Protein AF-0000000086530490 (afdb_homodimer)

Structure (mmCIF, N/CA/C/O backbone):
data_AF-0000000086530490-model_v1
#
loop_
_entity.id
_entity.type
_entity.pdbx_description
1 polymer 'Cupin domain-containing protein'
#
loop_
_atom_site.group_PDB
_atom_site.id
_atom_site.type_symbol
_atom_site.label_atom_id
_atom_site.label_alt_id
_atom_site.label_comp_id
_atom_site.label_asym_id
_atom_site.label_entity_id
_atom_site.label_seq_id
_atom_site.pdbx_PDB_ins_code
_atom_site.Cartn_x
_atom_site.Cartn_y
_atom_site.Cartn_z
_atom_site.occupancy
_atom_site.B_iso_or_equiv
_atom_site.auth_seq_id
_atom_site.auth_comp_id
_atom_site.auth_asym_id
_atom_site.auth_atom_id
_atom_site.pdbx_PDB_model_num
ATOM 1 N N . MET A 1 1 ? -2.338 7.148 15.555 1 94.88 1 MET A N 1
ATOM 2 C CA . MET A 1 1 ? -1.568 7.027 14.32 1 94.88 1 MET A CA 1
ATOM 3 C C . MET A 1 1 ? -0.31 6.195 14.539 1 94.88 1 MET A C 1
ATOM 5 O O . MET A 1 1 ? 0.193 6.105 15.664 1 94.88 1 MET A O 1
ATOM 9 N N . ASN A 1 2 ? 0.165 5.574 13.547 1 97.12 2 ASN A N 1
ATOM 10 C CA . ASN A 1 2 ? 1.374 4.758 13.531 1 97.12 2 ASN A CA 1
ATOM 11 C C . ASN A 1 2 ? 2.207 5.023 12.273 1 97.12 2 ASN A C 1
ATOM 13 O O . ASN A 1 2 ? 1.66 5.211 11.188 1 97.12 2 ASN A O 1
ATOM 17 N N . ILE A 1 3 ? 3.516 5.105 12.484 1 98.38 3 ILE A N 1
ATOM 18 C CA . ILE A 1 3 ? 4.445 5.215 11.367 1 98.38 3 ILE A CA 1
ATOM 19 C C . ILE A 1 3 ? 5.254 3.924 11.242 1 98.38 3 ILE A C 1
ATOM 21 O O . ILE A 1 3 ? 5.895 3.49 12.203 1 98.38 3 ILE A O 1
ATOM 25 N N . ILE A 1 4 ? 5.23 3.367 10.125 1 98.75 4 ILE A N 1
ATOM 26 C CA . ILE A 1 4 ? 5.914 2.1 9.898 1 98.75 4 ILE A CA 1
ATOM 27 C C . ILE A 1 4 ? 7.023 2.291 8.867 1 98.75 4 ILE A C 1
ATOM 29 O O . ILE A 1 4 ? 6.766 2.691 7.73 1 98.75 4 ILE A O 1
ATOM 33 N N . ARG A 1 5 ? 8.219 2.018 9.289 1 98.75 5 ARG A N 1
ATOM 34 C CA . ARG A 1 5 ? 9.367 1.978 8.391 1 98.75 5 ARG A CA 1
ATOM 35 C C . ARG A 1 5 ? 9.578 0.576 7.828 1 98.75 5 ARG A C 1
ATOM 37 O O . ARG A 1 5 ? 10.273 -0.243 8.43 1 98.75 5 ARG A O 1
ATOM 44 N N . SER A 1 6 ? 9.016 0.327 6.66 1 98.75 6 SER A N 1
ATOM 45 C CA . SER A 1 6 ? 8.953 -1.047 6.172 1 98.75 6 SER A CA 1
ATOM 46 C C . SER A 1 6 ? 10.352 -1.639 6.004 1 98.75 6 SER A C 1
ATOM 48 O O . SER A 1 6 ? 10.555 -2.834 6.23 1 98.75 6 SER A O 1
ATOM 50 N N . ALA A 1 7 ? 11.289 -0.81 5.652 1 98 7 ALA A N 1
ATOM 51 C CA . ALA A 1 7 ? 12.617 -1.298 5.309 1 98 7 ALA A CA 1
ATOM 52 C C . ALA A 1 7 ? 13.281 -1.983 6.5 1 98 7 ALA A C 1
ATOM 54 O O . ALA A 1 7 ? 14.164 -2.824 6.332 1 98 7 ALA A O 1
ATOM 55 N N . THR A 1 8 ? 12.844 -1.672 7.73 1 98 8 THR A N 1
ATOM 56 C CA . THR A 1 8 ? 13.516 -2.213 8.906 1 98 8 THR A CA 1
ATOM 57 C C . THR A 1 8 ? 12.688 -3.336 9.531 1 98 8 THR A C 1
ATOM 59 O O . THR A 1 8 ? 13.125 -3.973 10.492 1 98 8 THR A O 1
ATOM 62 N N . PHE A 1 9 ? 11.531 -3.518 9.078 1 98.69 9 PHE A N 1
ATOM 63 C CA . PHE A 1 9 ? 10.672 -4.562 9.625 1 98.69 9 PHE A CA 1
ATOM 64 C C . PHE A 1 9 ? 11.188 -5.945 9.242 1 98.69 9 PHE A C 1
ATOM 66 O O . PHE A 1 9 ? 11.57 -6.172 8.094 1 98.69 9 PHE A O 1
ATOM 73 N N . THR A 1 10 ? 11.273 -6.848 10.172 1 98.5 10 THR A N 1
ATOM 74 C CA . THR A 1 10 ? 11.516 -8.266 9.945 1 98.5 10 THR A CA 1
ATOM 75 C C . THR A 1 10 ? 10.586 -9.117 10.805 1 98.5 10 THR A C 1
ATOM 77 O O . THR A 1 10 ? 10.281 -8.758 11.938 1 98.5 10 THR A O 1
ATOM 80 N N . ALA A 1 11 ? 10.188 -10.211 10.258 1 98.38 11 ALA A N 1
ATOM 81 C CA . ALA A 1 11 ? 9.406 -11.164 11.039 1 98.38 11 ALA A CA 1
ATOM 82 C C . ALA A 1 11 ? 10.258 -12.367 11.438 1 98.38 11 ALA A C 1
ATOM 84 O O . ALA A 1 11 ? 11.367 -12.547 10.938 1 98.38 11 ALA A O 1
ATOM 85 N N . ASP A 1 12 ? 9.719 -13.18 12.328 1 97.69 12 ASP A N 1
ATOM 86 C CA . ASP A 1 12 ? 10.453 -14.328 12.844 1 97.69 12 ASP A CA 1
ATOM 87 C C . ASP A 1 12 ? 10.453 -15.484 11.844 1 97.69 12 ASP A C 1
ATOM 89 O O . ASP A 1 12 ? 11.219 -16.438 11.984 1 97.69 12 ASP A O 1
ATOM 93 N N . ARG A 1 13 ? 9.617 -15.422 10.906 1 98.44 13 ARG A N 1
ATOM 94 C CA . ARG A 1 13 ? 9.539 -16.406 9.836 1 98.44 13 ARG A CA 1
ATOM 95 C C . ARG A 1 13 ? 9.109 -15.766 8.523 1 98.44 13 ARG A C 1
ATOM 97 O O . ARG A 1 13 ? 8.5 -14.695 8.523 1 98.44 13 ARG A O 1
ATOM 104 N N . ALA A 1 14 ? 9.391 -16.422 7.406 1 98.69 14 ALA A N 1
ATOM 105 C CA . ALA A 1 14 ? 8.938 -15.961 6.102 1 98.69 14 ALA A CA 1
ATOM 106 C C . ALA A 1 14 ? 7.422 -15.758 6.086 1 98.69 14 ALA A C 1
ATOM 108 O O . ALA A 1 14 ? 6.676 -16.594 6.59 1 98.69 14 ALA A O 1
ATOM 109 N N . TRP A 1 15 ? 7.016 -14.578 5.555 1 98.44 15 TRP A N 1
ATOM 110 C CA . TRP A 1 15 ? 5.629 -14.172 5.359 1 98.44 15 TRP A CA 1
ATOM 111 C C . TRP A 1 15 ? 4.953 -13.875 6.691 1 98.44 15 TRP A C 1
ATOM 113 O O . TRP A 1 15 ? 3.727 -13.789 6.77 1 98.44 15 TRP A O 1
ATOM 123 N N . GLY A 1 16 ? 5.84 -13.82 7.73 1 98.62 16 GLY A N 1
ATOM 124 C CA . GLY A 1 16 ? 5.309 -13.188 8.922 1 98.62 16 GLY A CA 1
ATOM 125 C C . GLY A 1 16 ? 4.848 -11.766 8.688 1 98.62 16 GLY A C 1
ATOM 126 O O . GLY A 1 16 ? 5.367 -11.07 7.812 1 98.62 16 GLY A O 1
ATOM 127 N N . ALA A 1 17 ? 3.834 -11.336 9.5 1 98.19 17 ALA A N 1
ATOM 128 C CA . ALA A 1 17 ? 3.191 -10.078 9.117 1 98.19 17 ALA A CA 1
ATOM 129 C C . ALA A 1 17 ? 3.02 -9.164 10.328 1 98.19 17 ALA A C 1
ATOM 131 O O . ALA A 1 17 ? 2.889 -9.641 11.461 1 98.19 17 ALA A O 1
ATOM 132 N N . LEU A 1 18 ? 3.123 -7.953 10.109 1 98.56 18 LEU A N 1
ATOM 133 C CA . LEU A 1 18 ? 2.639 -6.902 10.992 1 98.56 18 LEU A CA 1
ATOM 134 C C . LEU A 1 18 ? 1.244 -6.445 10.586 1 98.56 18 LEU A C 1
ATOM 136 O O . LEU A 1 18 ? 1.038 -6.008 9.445 1 98.56 18 LEU A O 1
ATOM 140 N N . ASP A 1 19 ? 0.243 -6.555 11.477 1 98.56 19 ASP A N 1
ATOM 141 C CA . ASP A 1 19 ? -1.104 -6.07 11.188 1 98.56 19 ASP A CA 1
ATOM 142 C C . ASP A 1 19 ? -1.179 -4.551 11.32 1 98.56 19 ASP A C 1
ATOM 144 O O . ASP A 1 19 ? -1.033 -4.012 12.422 1 98.56 19 ASP A O 1
ATOM 148 N N . ILE A 1 20 ? -1.48 -3.875 10.273 1 98.69 20 ILE A N 1
ATOM 149 C CA . ILE A 1 20 ? -1.502 -2.418 10.281 1 98.69 20 ILE A CA 1
ATOM 150 C C . ILE A 1 20 ? -2.912 -1.925 10.602 1 98.69 20 ILE A C 1
ATOM 152 O O . ILE A 1 20 ? -3.102 -1.088 11.484 1 98.69 20 ILE A O 1
ATOM 156 N N . ALA A 1 21 ? -3.92 -2.457 9.828 1 98.56 21 ALA A N 1
ATOM 157 C CA . ALA A 1 21 ? -5.301 -2.023 10.008 1 98.56 21 ALA A CA 1
ATOM 158 C C . ALA A 1 21 ? -6.281 -3.082 9.508 1 98.56 21 ALA A C 1
ATOM 160 O O . ALA A 1 21 ? -5.906 -3.959 8.727 1 98.56 21 ALA A O 1
ATOM 161 N N . ASN A 1 22 ? -7.449 -3.086 10.055 1 98.44 22 ASN A N 1
ATOM 162 C CA . ASN A 1 22 ? -8.625 -3.781 9.547 1 98.44 22 ASN A CA 1
ATOM 163 C C . ASN A 1 22 ? -9.789 -2.82 9.32 1 98.44 22 ASN A C 1
ATOM 165 O O . ASN A 1 22 ? -10.391 -2.328 10.273 1 98.44 22 ASN A O 1
ATOM 169 N N . LEU A 1 23 ? -10.031 -2.523 8.031 1 97.69 23 LEU A N 1
ATOM 170 C CA . LEU A 1 23 ? -11.117 -1.616 7.668 1 97.69 23 LEU A CA 1
ATOM 171 C C . LEU A 1 23 ? -12.352 -2.395 7.219 1 97.69 23 LEU A C 1
ATOM 173 O O . LEU A 1 23 ? -12.43 -2.83 6.07 1 97.69 23 LEU A O 1
ATOM 177 N N . ASN A 1 24 ? -13.312 -2.559 8.148 1 95.88 24 ASN A N 1
ATOM 178 C CA . ASN A 1 24 ? -14.562 -3.248 7.852 1 95.88 24 ASN A CA 1
ATOM 179 C C . ASN A 1 24 ? -14.312 -4.605 7.203 1 95.88 24 ASN A C 1
ATOM 181 O O . ASN A 1 24 ? -14.883 -4.91 6.148 1 95.88 24 ASN A O 1
ATOM 185 N N . GLY A 1 25 ? -13.367 -5.371 7.719 1 97.25 25 GLY A N 1
ATOM 186 C CA . GLY A 1 25 ? -13.125 -6.727 7.25 1 97.25 25 GLY A CA 1
ATOM 187 C C . GLY A 1 25 ? -12.047 -6.812 6.188 1 97.25 25 GLY A C 1
ATOM 188 O O . GLY A 1 25 ? -11.672 -7.906 5.754 1 97.25 25 GLY A O 1
ATOM 189 N N . ILE A 1 26 ? -11.562 -5.656 5.742 1 98.25 26 ILE A N 1
ATOM 190 C CA . ILE A 1 26 ? -10.438 -5.621 4.812 1 98.25 26 ILE A CA 1
ATOM 191 C C . ILE A 1 26 ? -9.133 -5.402 5.582 1 98.25 26 ILE A C 1
ATOM 193 O O . ILE A 1 26 ? -8.953 -4.363 6.223 1 98.25 26 ILE A O 1
ATOM 197 N N . THR A 1 27 ? -8.234 -6.348 5.496 1 98.56 27 THR A N 1
ATOM 198 C CA . THR A 1 27 ? -7.008 -6.289 6.281 1 98.56 27 THR A CA 1
ATOM 199 C C . THR A 1 27 ? -5.867 -5.688 5.465 1 98.56 27 THR A C 1
ATOM 201 O O . THR A 1 27 ? -5.766 -5.934 4.262 1 98.56 27 THR A O 1
ATOM 204 N N . ILE A 1 28 ? -5.078 -4.891 6.059 1 98.88 28 ILE A N 1
ATOM 205 C CA . ILE A 1 28 ? -3.842 -4.32 5.539 1 98.88 28 ILE A CA 1
ATOM 206 C C . ILE A 1 28 ? -2.66 -4.789 6.387 1 98.88 28 ILE A C 1
ATOM 208 O O . ILE A 1 28 ? -2.549 -4.43 7.562 1 98.88 28 ILE A O 1
ATOM 212 N N . ARG A 1 29 ? -1.819 -5.609 5.797 1 98.88 29 ARG A N 1
ATOM 213 C CA . ARG A 1 29 ? -0.725 -6.211 6.555 1 98.88 29 ARG A CA 1
ATOM 214 C C . ARG A 1 29 ? 0.604 -6.031 5.828 1 98.88 29 ARG A C 1
ATOM 216 O O . ARG A 1 29 ? 0.662 -6.109 4.598 1 98.88 29 ARG A O 1
ATOM 223 N N . LEU A 1 30 ? 1.581 -5.793 6.578 1 98.94 30 LEU A N 1
ATOM 224 C CA . LEU A 1 30 ? 2.947 -5.754 6.066 1 98.94 30 LEU A CA 1
ATOM 225 C C . LEU A 1 30 ? 3.65 -7.086 6.293 1 98.94 30 LEU A C 1
ATOM 227 O O . LEU A 1 30 ? 3.881 -7.484 7.438 1 98.94 30 LEU A O 1
ATOM 231 N N . HIS A 1 31 ? 4.012 -7.754 5.223 1 98.88 31 HIS A N 1
ATOM 232 C CA . HIS A 1 31 ? 4.711 -9.031 5.316 1 98.88 31 HIS A CA 1
ATOM 233 C C . HIS A 1 31 ? 6.207 -8.859 5.082 1 98.88 31 HIS A C 1
ATOM 235 O O . HIS A 1 31 ? 6.621 -8.055 4.25 1 98.88 31 HIS A O 1
ATOM 241 N N . TRP A 1 32 ? 6.938 -9.625 5.793 1 98.94 32 TRP A N 1
ATOM 242 C CA . TRP A 1 32 ? 8.352 -9.828 5.504 1 98.94 32 TRP A CA 1
ATOM 243 C C . TRP A 1 32 ? 8.609 -11.234 4.98 1 98.94 32 TRP A C 1
ATOM 245 O O . TRP A 1 32 ? 8.039 -12.211 5.492 1 98.94 32 TRP A O 1
ATOM 255 N N . THR A 1 33 ? 9.477 -11.383 3.971 1 98.88 33 THR A N 1
ATOM 256 C CA . THR A 1 33 ? 9.773 -12.734 3.5 1 98.88 33 THR A CA 1
ATOM 257 C C . THR A 1 33 ? 11.117 -12.773 2.781 1 98.88 33 THR A C 1
ATOM 259 O O . THR A 1 33 ? 11.523 -11.797 2.146 1 98.88 33 THR A O 1
ATOM 262 N N . ASP A 1 34 ? 11.82 -13.828 2.846 1 98.69 34 ASP A N 1
ATOM 263 C CA . ASP A 1 34 ? 12.992 -14.156 2.037 1 98.69 34 ASP A CA 1
ATOM 264 C C . ASP A 1 34 ? 12.805 -15.484 1.312 1 98.69 34 ASP A C 1
ATOM 266 O O . ASP A 1 34 ? 13.766 -16.047 0.779 1 98.69 34 ASP A O 1
ATOM 270 N N . GLN A 1 35 ? 11.539 -16 1.388 1 98.81 35 GLN A N 1
ATOM 271 C CA . GLN A 1 35 ? 11.18 -17.266 0.746 1 98.81 35 GLN A CA 1
ATOM 272 C C . GLN A 1 35 ? 9.898 -17.125 -0.063 1 98.81 35 GLN A C 1
ATOM 274 O O . GLN A 1 35 ? 9.047 -16.281 0.253 1 98.81 35 GLN A O 1
ATOM 279 N N . PRO A 1 36 ? 9.781 -17.922 -1.073 1 98.69 36 PRO A N 1
ATOM 280 C CA . PRO A 1 36 ? 8.555 -17.859 -1.873 1 98.69 36 PRO A CA 1
ATOM 281 C C . PRO A 1 36 ? 7.316 -18.266 -1.079 1 98.69 36 PRO A C 1
ATOM 283 O O . PRO A 1 36 ? 7.426 -18.969 -0.066 1 98.69 36 PRO A O 1
ATOM 286 N N . TYR A 1 37 ? 6.207 -17.688 -1.556 1 98 37 TYR A N 1
ATOM 287 C CA . TYR A 1 37 ? 4.934 -18.203 -1.065 1 98 37 TYR A CA 1
ATOM 288 C C . TYR A 1 37 ? 4.547 -19.484 -1.804 1 98 37 TYR A C 1
ATOM 290 O O . TYR A 1 37 ? 5.414 -20.234 -2.27 1 98 37 TYR A O 1
ATOM 298 N N . ARG A 1 38 ? 3.314 -19.844 -1.832 1 97.31 38 ARG A N 1
ATOM 299 C CA . ARG A 1 38 ? 2.787 -20.984 -2.568 1 97.31 38 ARG A CA 1
ATOM 300 C C . ARG A 1 38 ? 1.861 -20.531 -3.693 1 97.31 38 ARG A C 1
ATOM 302 O O . ARG A 1 38 ? 1.185 -19.5 -3.574 1 97.31 38 ARG A O 1
ATOM 309 N N . TRP A 1 39 ? 1.924 -21.328 -4.758 1 97.44 39 TRP A N 1
ATOM 310 C CA . TRP A 1 39 ? 0.963 -21.078 -5.828 1 97.44 39 TRP A CA 1
ATOM 311 C C . TRP A 1 39 ? -0.468 -21.188 -5.309 1 97.44 39 TRP A C 1
ATOM 313 O O . TRP A 1 39 ? -0.85 -22.219 -4.73 1 97.44 39 TRP A O 1
ATOM 323 N N . HIS A 1 40 ? -1.296 -20.125 -5.516 1 96.88 40 HIS A N 1
ATOM 324 C CA . HIS A 1 40 ? -2.631 -20.141 -4.93 1 96.88 40 HIS A CA 1
ATOM 325 C C . HIS A 1 40 ? -3.568 -19.188 -5.652 1 96.88 40 HIS A C 1
ATOM 327 O O . HIS A 1 40 ? -3.137 -18.438 -6.531 1 96.88 40 HIS A O 1
ATOM 333 N N . VAL A 1 41 ? -4.859 -19.281 -5.32 1 95.88 41 VAL A N 1
ATOM 334 C CA . VAL A 1 41 ? -5.914 -18.344 -5.68 1 95.88 41 VAL A CA 1
ATOM 335 C C . VAL A 1 41 ? -6.531 -17.75 -4.414 1 95.88 41 VAL A C 1
ATOM 337 O O . VAL A 1 41 ? -6.906 -18.484 -3.498 1 95.88 41 VAL A O 1
ATOM 340 N N . ASN A 1 42 ? -6.391 -16.422 -4.309 1 94.31 42 ASN A N 1
ATOM 341 C CA . ASN A 1 42 ? -7.027 -15.805 -3.15 1 94.31 42 ASN A CA 1
ATOM 342 C C . ASN A 1 42 ? -8.547 -15.961 -3.191 1 94.31 42 ASN A C 1
ATOM 344 O O . ASN A 1 42 ? -9.141 -15.977 -4.27 1 94.31 42 ASN A O 1
ATOM 348 N N . ASP A 1 43 ? -9.148 -16.109 -1.941 1 93.62 43 ASP A N 1
ATOM 349 C CA . ASP A 1 43 ? -10.594 -15.953 -1.859 1 93.62 43 ASP A CA 1
ATOM 350 C C . ASP A 1 43 ? -11 -14.492 -2.037 1 93.62 43 ASP A C 1
ATOM 352 O O . ASP A 1 43 ? -11.078 -13.734 -1.064 1 93.62 43 ASP A O 1
ATOM 356 N N . GLY A 1 44 ? -11.211 -13.961 -3.236 1 94.88 44 GLY A N 1
ATOM 357 C CA . GLY A 1 44 ? -11.508 -12.578 -3.562 1 94.88 44 GLY A CA 1
ATOM 358 C C . GLY A 1 44 ? -10.32 -11.844 -4.164 1 94.88 44 GLY A C 1
ATOM 359 O O . GLY A 1 44 ? -9.359 -12.461 -4.613 1 94.88 44 GLY A O 1
ATOM 360 N N . GLU A 1 45 ? -10.422 -10.508 -4.234 1 97.5 45 GLU A N 1
ATOM 361 C CA . GLU A 1 45 ? -9.367 -9.672 -4.801 1 97.5 45 GLU A CA 1
ATOM 362 C C . GLU A 1 45 ? -8.242 -9.445 -3.791 1 97.5 45 GLU A C 1
ATOM 364 O O . GLU A 1 45 ? -8.461 -9.539 -2.582 1 97.5 45 GLU A O 1
ATOM 369 N N . GLU A 1 46 ? -7.129 -9.195 -4.273 1 98.19 46 GLU A N 1
ATOM 370 C CA . GLU A 1 46 ? -5.953 -8.883 -3.471 1 98.19 46 GLU A CA 1
ATOM 371 C C . GLU A 1 46 ? -5.105 -7.797 -4.125 1 98.19 46 GLU A C 1
ATOM 373 O O . GLU A 1 46 ? -4.902 -7.809 -5.34 1 98.19 46 GLU A O 1
ATOM 378 N N . VAL A 1 47 ? -4.703 -6.832 -3.387 1 98.81 47 VAL A N 1
ATOM 379 C CA . VAL A 1 47 ? -3.705 -5.859 -3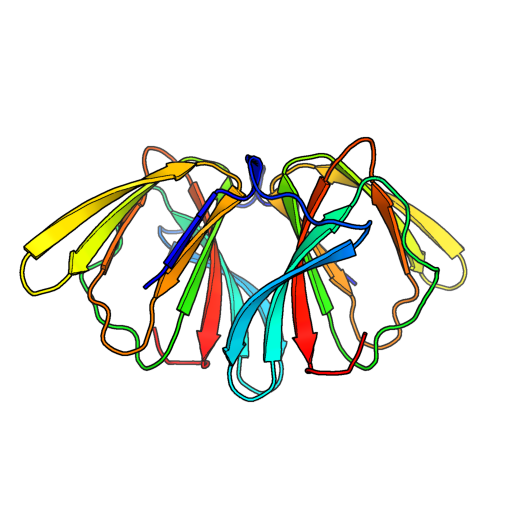.824 1 98.81 47 VAL A CA 1
ATOM 380 C C . VAL A 1 47 ? -2.381 -6.121 -3.107 1 98.81 47 VAL A C 1
ATOM 382 O O . VAL A 1 47 ? -2.342 -6.219 -1.879 1 98.81 47 VAL A O 1
ATOM 385 N N . PHE A 1 48 ? -1.335 -6.34 -3.871 1 98.88 48 PHE A N 1
ATOM 386 C CA . PHE A 1 48 ? 0.023 -6.68 -3.467 1 98.88 48 PHE A CA 1
ATOM 387 C C . PHE A 1 48 ? 1 -5.582 -3.869 1 98.88 48 PHE A C 1
ATOM 389 O O . PHE A 1 48 ? 1.291 -5.406 -5.055 1 98.88 48 PHE A O 1
ATOM 396 N N . ALA A 1 49 ? 1.546 -4.785 -2.893 1 98.94 49 ALA A N 1
ATOM 397 C CA . ALA A 1 49 ? 2.447 -3.678 -3.189 1 98.94 49 ALA A CA 1
ATOM 398 C C . ALA A 1 49 ? 3.83 -3.92 -2.59 1 98.94 49 ALA A C 1
ATOM 400 O O . ALA A 1 49 ? 3.955 -4.191 -1.393 1 98.94 49 ALA A O 1
ATOM 401 N N . VAL A 1 50 ? 4.844 -3.818 -3.361 1 99 50 VAL A N 1
ATOM 402 C CA . VAL A 1 50 ? 6.199 -3.971 -2.854 1 99 50 VAL A CA 1
ATOM 403 C C . VAL A 1 50 ? 6.652 -2.672 -2.189 1 99 50 VAL A C 1
ATOM 405 O O . VAL A 1 50 ? 6.75 -1.634 -2.848 1 99 50 VAL A O 1
ATOM 408 N N . LEU A 1 51 ? 6.961 -2.742 -0.895 1 98.94 51 LEU A N 1
ATOM 409 C CA . LEU A 1 51 ? 7.371 -1.541 -0.176 1 98.94 51 LEU A CA 1
ATOM 410 C C . LEU A 1 51 ? 8.891 -1.469 -0.06 1 98.94 51 LEU A C 1
ATOM 412 O O . LEU A 1 51 ? 9.453 -0.383 0.091 1 98.94 51 LEU A O 1
ATOM 416 N N . ASP A 1 52 ? 9.531 -2.59 -0.056 1 98.94 52 ASP A N 1
ATOM 417 C CA . ASP A 1 52 ? 10.984 -2.705 -0.052 1 98.94 52 ASP A CA 1
ATOM 418 C C . ASP A 1 52 ? 11.438 -4.023 -0.679 1 98.94 52 ASP A C 1
ATOM 420 O O . ASP A 1 52 ? 10.82 -5.066 -0.443 1 98.94 52 ASP A O 1
ATOM 424 N N . GLY A 1 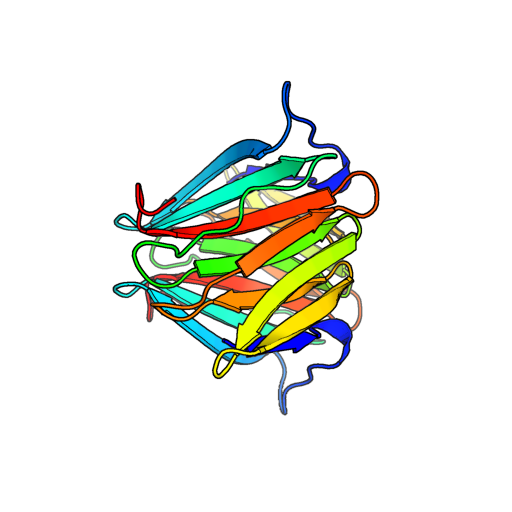53 ? 12.484 -3.982 -1.479 1 98.81 53 GLY A N 1
ATOM 425 C CA . GLY A 1 53 ? 13 -5.172 -2.137 1 98.81 53 GLY A CA 1
ATOM 426 C C . GLY A 1 53 ? 12.398 -5.398 -3.514 1 98.81 53 GLY A C 1
ATOM 427 O O . GLY A 1 53 ? 11.984 -4.449 -4.18 1 98.81 53 GLY A O 1
ATOM 428 N N . ARG A 1 54 ? 12.555 -6.617 -3.99 1 98.94 54 ARG A N 1
ATOM 429 C CA . ARG A 1 54 ? 12.078 -7.035 -5.305 1 98.94 54 ARG A CA 1
ATOM 430 C C . ARG A 1 54 ? 11.383 -8.391 -5.23 1 98.94 54 ARG A C 1
ATOM 432 O O . ARG A 1 54 ? 11.742 -9.234 -4.41 1 98.94 54 ARG A O 1
ATOM 439 N N . VAL A 1 55 ? 10.398 -8.555 -6.098 1 98.94 55 VAL A N 1
ATOM 440 C CA . VAL A 1 55 ? 9.625 -9.797 -6.082 1 98.94 55 VAL A CA 1
ATOM 441 C C . VAL A 1 55 ? 9.352 -10.25 -7.516 1 98.94 55 VAL A C 1
ATOM 443 O O . VAL A 1 55 ? 8.836 -9.484 -8.328 1 98.94 55 VAL A O 1
ATOM 446 N N . GLU A 1 56 ? 9.75 -11.422 -7.832 1 98.94 56 GLU A N 1
ATOM 447 C CA . GLU A 1 56 ? 9.234 -12.023 -9.062 1 98.94 56 GLU A CA 1
ATOM 448 C C . GLU A 1 56 ? 7.832 -12.578 -8.859 1 98.94 56 GLU A C 1
ATOM 450 O O . GLU A 1 56 ? 7.637 -13.523 -8.094 1 98.94 56 GLU A O 1
ATOM 455 N N . MET A 1 57 ? 6.879 -11.969 -9.453 1 98.94 57 MET A N 1
ATOM 456 C CA . MET A 1 57 ? 5.496 -12.43 -9.406 1 98.94 57 MET A CA 1
ATOM 457 C C . MET A 1 57 ? 5.191 -13.344 -10.586 1 98.94 57 MET A C 1
ATOM 459 O O . MET A 1 57 ? 5.328 -12.938 -11.742 1 98.94 57 MET A O 1
ATOM 463 N N . ARG A 1 58 ? 4.875 -14.539 -10.258 1 98.75 58 ARG A N 1
ATOM 464 C CA . ARG A 1 58 ? 4.41 -15.469 -11.281 1 98.75 58 ARG A CA 1
ATOM 465 C C . ARG A 1 58 ? 2.893 -15.617 -11.234 1 98.75 58 ARG A C 1
ATOM 467 O O . ARG A 1 58 ? 2.301 -15.664 -10.156 1 98.75 58 ARG A O 1
ATOM 474 N N . TYR A 1 59 ? 2.25 -15.602 -12.336 1 98.56 59 TYR A N 1
ATOM 475 C CA . TYR A 1 59 ? 0.795 -15.672 -12.406 1 98.56 59 TYR A CA 1
ATOM 476 C C . TYR A 1 59 ? 0.339 -16.391 -13.664 1 98.56 59 TYR A C 1
ATOM 478 O O . TYR A 1 59 ? 1.123 -16.578 -14.602 1 98.56 59 TYR A O 1
ATOM 486 N N . ARG A 1 60 ? -0.864 -16.875 -13.625 1 97.38 60 ARG A N 1
ATOM 487 C CA . ARG A 1 60 ? -1.438 -17.547 -14.781 1 97.38 60 ARG A CA 1
ATOM 488 C C . ARG A 1 60 ? -2.465 -16.672 -15.484 1 97.38 60 ARG A C 1
ATOM 490 O O . ARG A 1 60 ? -3.34 -16.094 -14.836 1 97.38 60 ARG A O 1
ATOM 497 N N . GLU A 1 61 ? -2.316 -16.422 -16.75 1 93.69 61 GLU A N 1
ATOM 498 C CA . GLU A 1 61 ? -3.232 -15.695 -17.625 1 93.69 61 GLU A CA 1
ATOM 499 C C . GLU A 1 61 ? -3.602 -16.516 -18.859 1 93.69 61 GLU A C 1
ATOM 501 O O . GLU A 1 61 ? -2.729 -16.922 -19.625 1 93.69 61 GLU A O 1
ATOM 506 N N . ALA A 1 62 ? -4.824 -16.844 -18.953 1 92.94 62 ALA A N 1
ATOM 507 C CA . ALA A 1 62 ? -5.324 -17.656 -20.047 1 92.94 62 ALA A CA 1
ATOM 508 C C . ALA A 1 62 ? -4.578 -18.984 -20.141 1 92.94 62 ALA A C 1
ATOM 510 O O . ALA A 1 62 ? -4.133 -19.375 -21.219 1 92.94 62 ALA A O 1
ATOM 511 N N . GLY A 1 63 ? -4.336 -19.516 -19 1 93.5 63 GLY A N 1
ATOM 512 C CA . GLY A 1 63 ? -3.756 -20.844 -18.922 1 93.5 63 GLY A CA 1
ATOM 513 C C . GLY A 1 63 ? -2.248 -20.844 -19.094 1 93.5 63 GLY A C 1
ATOM 514 O O . GLY A 1 63 ? -1.61 -21.891 -18.984 1 93.5 63 GLY A O 1
ATOM 515 N N . VAL A 1 64 ? -1.694 -19.719 -19.312 1 97.25 64 VAL A N 1
ATOM 516 C CA . VAL A 1 64 ? -0.256 -19.625 -19.531 1 97.25 64 VAL A CA 1
ATOM 517 C C . VAL A 1 64 ? 0.409 -18.938 -18.328 1 97.25 64 VAL A C 1
ATOM 519 O O . VAL A 1 64 ? -0.028 -17.875 -17.891 1 97.25 64 VAL A O 1
ATOM 522 N N . GLU A 1 65 ? 1.44 -19.609 -17.812 1 97.69 65 GLU A N 1
ATOM 523 C CA . GLU A 1 65 ? 2.203 -19.016 -16.719 1 97.69 65 GLU A CA 1
ATOM 524 C C . GLU A 1 65 ? 3.057 -17.844 -17.203 1 97.69 65 GLU A C 1
ATOM 526 O O . GLU A 1 65 ? 3.762 -17.969 -18.219 1 97.69 65 GLU A O 1
ATOM 531 N N . ARG A 1 66 ? 2.924 -16.766 -16.578 1 98.06 66 ARG A N 1
ATOM 532 C CA . ARG A 1 66 ? 3.703 -15.562 -16.828 1 98.06 66 ARG A CA 1
ATOM 533 C C . ARG A 1 66 ? 4.43 -15.102 -15.578 1 98.06 66 ARG A C 1
ATOM 535 O O . ARG A 1 66 ? 4.129 -15.562 -14.469 1 98.06 66 ARG A O 1
ATOM 542 N N . ALA A 1 67 ? 5.469 -14.258 -15.836 1 98.5 67 ALA A N 1
ATOM 543 C CA . ALA A 1 67 ? 6.219 -13.719 -14.703 1 98.5 67 ALA A CA 1
ATOM 544 C C . ALA A 1 67 ? 6.641 -12.273 -14.953 1 98.5 67 ALA A C 1
ATOM 546 O O . ALA A 1 67 ? 6.879 -11.883 -16.094 1 98.5 67 ALA A O 1
ATOM 547 N N . THR A 1 68 ? 6.734 -11.539 -13.977 1 98.69 68 THR A N 1
ATOM 548 C CA . THR A 1 68 ? 7.266 -10.18 -14.008 1 98.69 68 THR A CA 1
ATOM 549 C C . THR A 1 68 ? 7.977 -9.844 -12.703 1 98.69 68 THR A C 1
ATOM 551 O O . THR A 1 68 ? 7.625 -10.375 -11.648 1 98.69 68 THR A O 1
ATOM 554 N N . VAL A 1 69 ? 9 -9.055 -12.805 1 98.94 69 VAL A N 1
ATOM 555 C CA . VAL A 1 69 ? 9.648 -8.586 -11.586 1 98.94 69 VAL A CA 1
ATOM 556 C C . VAL A 1 69 ? 9 -7.281 -11.125 1 98.94 69 VAL A C 1
ATOM 558 O O . VAL A 1 69 ? 8.852 -6.34 -11.914 1 98.94 69 VAL A O 1
ATOM 561 N N . LEU A 1 70 ? 8.57 -7.301 -9.93 1 98.94 70 LEU A N 1
ATOM 562 C CA . LEU A 1 70 ? 8.07 -6.098 -9.273 1 98.94 70 LEU A CA 1
ATOM 563 C C . LEU A 1 70 ? 9.18 -5.406 -8.484 1 98.94 70 LEU A C 1
ATOM 565 O O . LEU A 1 70 ? 9.859 -6.043 -7.676 1 98.94 70 LEU A O 1
ATOM 569 N N . GLU A 1 71 ? 9.352 -4.152 -8.758 1 98.88 71 GLU A N 1
ATOM 570 C CA . GLU A 1 71 ? 10.289 -3.328 -7.992 1 98.88 71 GLU A CA 1
ATOM 571 C C . GLU A 1 71 ? 9.586 -2.629 -6.832 1 98.88 71 GLU A C 1
ATOM 573 O O . GLU A 1 71 ? 8.359 -2.633 -6.75 1 98.88 71 GLU A O 1
ATOM 578 N N . THR A 1 72 ? 10.43 -2.096 -5.957 1 98.88 72 THR A N 1
ATOM 579 C CA . THR A 1 72 ? 9.844 -1.267 -4.91 1 98.88 72 THR A CA 1
ATOM 580 C C . THR A 1 72 ? 8.898 -0.228 -5.512 1 98.88 72 THR A C 1
ATOM 582 O O . THR A 1 72 ? 9.25 0.451 -6.48 1 98.88 72 THR A O 1
ATOM 585 N N . GLY A 1 73 ? 7.691 -0.185 -4.984 1 98.94 73 GLY A N 1
ATOM 586 C CA . GLY A 1 73 ? 6.699 0.768 -5.461 1 98.94 73 GLY A CA 1
ATOM 587 C C . GLY A 1 73 ? 5.723 0.165 -6.453 1 98.94 73 GLY A C 1
ATOM 588 O O . GLY A 1 73 ? 4.668 0.747 -6.727 1 98.94 73 GLY A O 1
ATOM 589 N N . ASP A 1 74 ? 6.035 -0.971 -7.02 1 98.94 74 ASP A N 1
ATOM 590 C CA . ASP A 1 74 ? 5.121 -1.615 -7.961 1 98.94 74 ASP A CA 1
ATOM 591 C C . ASP A 1 74 ? 3.965 -2.291 -7.227 1 98.94 74 ASP A C 1
ATOM 593 O O . ASP A 1 74 ? 4.113 -2.709 -6.074 1 98.94 74 ASP A O 1
ATOM 597 N N . VAL A 1 75 ? 2.811 -2.393 -7.906 1 98.94 75 VAL A N 1
ATOM 598 C CA . VAL A 1 75 ? 1.6 -2.98 -7.344 1 98.94 75 VAL A CA 1
ATOM 599 C C . VAL A 1 75 ? 1.07 -4.066 -8.273 1 98.94 75 VAL A C 1
ATOM 601 O O . VAL A 1 75 ? 1.025 -3.881 -9.492 1 98.94 75 VAL A O 1
ATOM 604 N N . PHE A 1 76 ? 0.805 -5.227 -7.727 1 98.88 76 PHE A N 1
ATOM 605 C CA . PHE A 1 76 ? 0.101 -6.301 -8.414 1 98.88 76 PHE A CA 1
ATOM 606 C C . PHE A 1 76 ? -1.318 -6.449 -7.879 1 98.88 76 PHE A C 1
ATOM 608 O O . PHE A 1 76 ? -1.516 -6.688 -6.688 1 98.88 76 PHE A O 1
ATOM 615 N N . HIS A 1 77 ? -2.283 -6.188 -8.68 1 98.81 77 HIS A N 1
ATOM 616 C CA . HIS A 1 77 ? -3.686 -6.383 -8.328 1 98.81 77 HIS A CA 1
ATOM 617 C C . HIS A 1 77 ? -4.215 -7.695 -8.898 1 98.81 77 HIS A C 1
ATOM 619 O O . HIS A 1 77 ? -4.363 -7.84 -10.109 1 98.81 77 HIS A O 1
ATOM 625 N N . ALA A 1 78 ? -4.453 -8.617 -7.973 1 97.75 78 ALA A N 1
ATOM 626 C CA . ALA A 1 78 ? -5.027 -9.906 -8.352 1 97.75 78 ALA A CA 1
ATOM 627 C C . ALA A 1 78 ? -6.551 -9.875 -8.273 1 97.75 78 ALA A C 1
ATOM 629 O O . ALA A 1 78 ? -7.121 -9.805 -7.188 1 97.75 78 ALA A O 1
ATOM 630 N N . SER A 1 79 ? -7.199 -9.922 -9.422 1 95.94 79 SER A N 1
ATOM 631 C CA . SER A 1 79 ? -8.648 -10.094 -9.438 1 95.94 79 SER A CA 1
ATOM 632 C C . SER A 1 79 ? -9.055 -11.484 -8.961 1 95.94 79 SER A C 1
ATOM 634 O O . SER A 1 79 ? -8.211 -12.375 -8.852 1 95.94 79 SER A O 1
ATOM 636 N N . ALA A 1 80 ? -10.336 -11.633 -8.609 1 93.69 80 ALA A N 1
ATOM 637 C CA . ALA A 1 80 ? -10.82 -12.945 -8.195 1 93.69 80 ALA A CA 1
ATOM 638 C C . ALA A 1 80 ? -10.484 -14.008 -9.242 1 93.69 80 ALA A C 1
ATOM 640 O O . ALA A 1 80 ? -10.672 -13.781 -10.445 1 93.69 80 ALA A O 1
ATOM 641 N N . GLY A 1 81 ? -9.891 -15.141 -8.773 1 94.5 81 GLY A N 1
ATOM 642 C CA . GLY A 1 81 ? -9.586 -16.25 -9.664 1 94.5 81 GLY A CA 1
ATOM 643 C C . GLY A 1 81 ? -8.1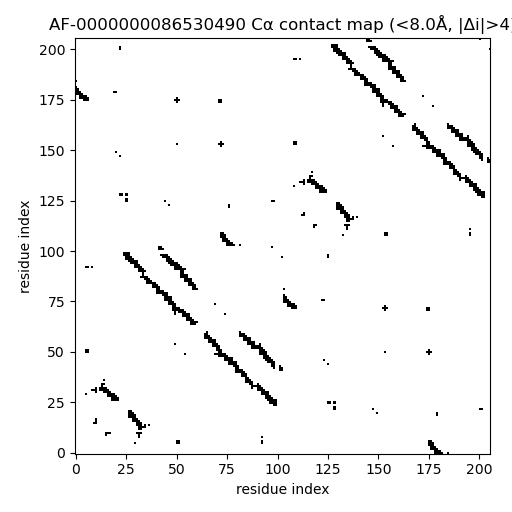56 -16.234 -10.18 1 94.5 81 GLY A C 1
ATOM 644 O O . GLY A 1 81 ? -7.707 -17.203 -10.797 1 94.5 81 GLY A O 1
ATOM 645 N N . THR A 1 82 ? -7.434 -15.18 -9.969 1 96.44 82 THR A N 1
ATOM 646 C CA . THR A 1 82 ? -6.066 -15.055 -10.461 1 96.44 82 THR A CA 1
ATOM 647 C C . THR A 1 82 ? -5.133 -15.992 -9.695 1 96.44 82 THR A C 1
ATOM 649 O O . THR A 1 82 ? -4.934 -15.836 -8.492 1 96.44 82 THR A O 1
ATOM 652 N N . GLU A 1 83 ? -4.59 -16.969 -10.383 1 97.94 83 GLU A N 1
ATOM 653 C CA . GLU A 1 83 ? -3.553 -17.812 -9.805 1 97.94 83 GLU A CA 1
ATOM 654 C C . GLU A 1 83 ? -2.199 -17.109 -9.805 1 97.94 83 GLU A C 1
ATOM 656 O O . GLU A 1 83 ? -1.771 -16.578 -10.836 1 97.94 83 GLU A O 1
ATOM 661 N N . HIS A 1 84 ? -1.503 -17.141 -8.672 1 98.44 84 HIS A N 1
ATOM 662 C CA . HIS A 1 84 ? -0.23 -16.422 -8.641 1 98.44 84 HIS A CA 1
ATOM 663 C C . HIS A 1 84 ? 0.636 -16.891 -7.477 1 98.44 84 HIS A C 1
ATOM 665 O O . HIS A 1 84 ? 0.151 -17.578 -6.574 1 98.44 84 HIS A O 1
ATOM 671 N N . VAL A 1 85 ? 1.896 -16.609 -7.527 1 98.69 85 VAL A N 1
ATOM 672 C CA . VAL A 1 85 ? 2.859 -16.891 -6.469 1 98.69 85 VAL A CA 1
ATOM 673 C C . VAL A 1 85 ? 3.959 -15.836 -6.469 1 98.69 85 VAL A C 1
ATOM 675 O O . VAL A 1 85 ? 4.422 -15.414 -7.527 1 98.69 85 VAL A O 1
ATOM 678 N N . ALA A 1 86 ? 4.281 -15.398 -5.305 1 98.81 86 ALA A N 1
ATOM 679 C CA . ALA A 1 86 ? 5.32 -14.383 -5.141 1 98.81 86 ALA A CA 1
ATOM 680 C C . ALA A 1 86 ? 6.652 -15.023 -4.77 1 98.81 86 ALA A C 1
ATOM 682 O O . ALA A 1 86 ? 6.738 -15.781 -3.799 1 98.81 86 ALA A O 1
ATOM 683 N N . HIS A 1 87 ? 7.684 -14.734 -5.496 1 98.88 87 HIS A N 1
ATOM 684 C CA . HIS A 1 87 ? 9.062 -15.133 -5.223 1 98.88 87 HIS A CA 1
ATOM 685 C C . HIS A 1 87 ? 9.938 -13.922 -4.934 1 98.88 87 HIS A C 1
ATOM 687 O O . HIS A 1 87 ? 10.352 -13.211 -5.855 1 98.88 87 HIS A O 1
ATOM 693 N N . PRO A 1 88 ? 10.289 -13.703 -3.645 1 98.88 88 PRO A N 1
ATOM 694 C CA . PRO A 1 88 ? 11.172 -12.57 -3.367 1 98.88 88 PRO A CA 1
ATOM 695 C C . PRO A 1 88 ? 12.578 -12.773 -3.93 1 98.88 88 PRO A C 1
ATOM 697 O O . PRO A 1 88 ? 13.086 -13.898 -3.943 1 98.88 88 PRO A O 1
ATOM 700 N N . LEU A 1 89 ? 13.148 -11.758 -4.473 1 98.81 89 LEU A N 1
ATOM 701 C CA . LEU A 1 89 ? 14.555 -11.727 -4.859 1 98.81 89 LEU A CA 1
ATOM 702 C C . LEU A 1 89 ? 15.406 -11.078 -3.771 1 98.81 89 LEU A C 1
ATOM 704 O O . LEU A 1 89 ? 15.695 -9.875 -3.838 1 98.81 89 LEU A O 1
ATOM 708 N N . GLY A 1 90 ? 15.859 -11.836 -2.826 1 98.44 90 GLY A N 1
ATOM 709 C CA . GLY A 1 90 ? 16.328 -11.336 -1.542 1 98.44 90 GLY A CA 1
ATOM 710 C C . GLY A 1 90 ? 15.195 -11.078 -0.56 1 98.44 90 GLY A C 1
ATOM 711 O O . GLY A 1 90 ? 14.086 -11.578 -0.737 1 98.44 90 GLY A O 1
ATOM 712 N N . GLU A 1 91 ? 15.469 -10.328 0.44 1 98.75 91 GLU A N 1
ATOM 713 C CA . GLU A 1 91 ? 14.391 -9.969 1.362 1 98.75 91 GLU A CA 1
ATOM 714 C C . GLU A 1 91 ? 13.438 -8.961 0.732 1 98.75 91 GLU A C 1
ATOM 716 O O . GLU A 1 91 ? 13.867 -8.062 0.005 1 98.75 91 GLU A O 1
ATOM 721 N N . ALA A 1 92 ? 12.234 -9.125 1.038 1 98.88 92 ALA A N 1
ATOM 722 C CA . ALA A 1 92 ? 11.25 -8.156 0.565 1 98.88 92 ALA A 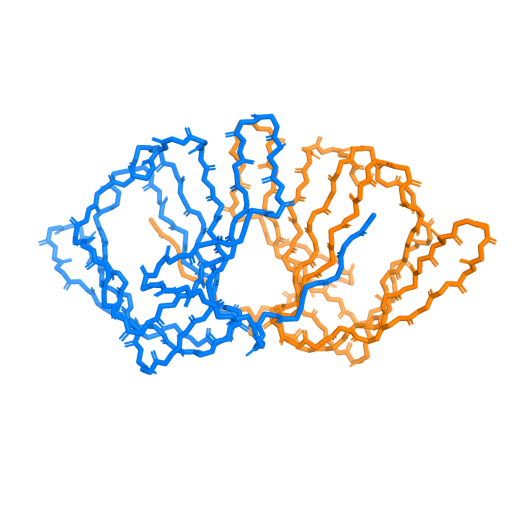CA 1
ATOM 723 C C . ALA A 1 92 ? 10.227 -7.848 1.652 1 98.88 92 ALA A C 1
ATOM 725 O O . ALA A 1 92 ? 9.977 -8.664 2.539 1 98.88 92 ALA A O 1
ATOM 726 N N . ARG A 1 93 ? 9.672 -6.699 1.675 1 98.94 93 ARG A N 1
ATOM 727 C CA . ARG A 1 93 ? 8.531 -6.246 2.469 1 98.94 93 ARG A CA 1
ATOM 728 C C . ARG A 1 93 ? 7.355 -5.863 1.574 1 98.94 93 ARG A C 1
ATOM 730 O O . ARG A 1 93 ? 7.508 -5.059 0.653 1 98.94 93 ARG A O 1
ATOM 737 N N . ILE A 1 94 ? 6.219 -6.453 1.854 1 98.88 94 ILE A N 1
ATOM 738 C CA . ILE A 1 94 ? 5.082 -6.344 0.944 1 98.88 94 ILE A CA 1
ATOM 739 C C . ILE A 1 94 ? 3.826 -5.977 1.729 1 98.88 94 ILE A C 1
ATOM 741 O O . ILE A 1 94 ? 3.533 -6.582 2.764 1 98.88 94 ILE A O 1
ATOM 745 N N . LEU A 1 95 ? 3.162 -4.992 1.251 1 98.94 95 LEU A N 1
ATOM 746 C CA . LEU A 1 95 ? 1.84 -4.648 1.763 1 98.94 95 LEU A CA 1
ATOM 747 C C . LEU A 1 95 ? 0.755 -5.457 1.061 1 98.94 95 LEU A C 1
ATOM 749 O O . LEU A 1 95 ? 0.642 -5.418 -0.166 1 98.94 95 LEU A O 1
ATOM 753 N N . VAL A 1 96 ? 0.028 -6.199 1.821 1 98.88 96 VAL A N 1
ATOM 754 C CA . VAL A 1 96 ? -1.053 -7 1.254 1 98.88 96 VAL A CA 1
ATOM 755 C C . VAL A 1 96 ? -2.395 -6.508 1.792 1 98.88 96 VAL A C 1
ATOM 757 O O . VAL A 1 96 ? -2.572 -6.375 3.006 1 98.88 96 VAL A O 1
ATOM 760 N N . ILE A 1 97 ? -3.289 -6.164 0.895 1 98.81 97 ILE A N 1
ATOM 761 C CA . ILE A 1 97 ? -4.645 -5.715 1.195 1 98.81 97 ILE A CA 1
ATOM 762 C C . ILE A 1 97 ? -5.652 -6.734 0.669 1 98.81 97 ILE A C 1
ATOM 764 O O . ILE A 1 97 ? -5.707 -7 -0.534 1 98.81 97 ILE A O 1
ATOM 768 N N . GLU A 1 98 ? -6.43 -7.301 1.529 1 98.5 98 GLU A N 1
ATOM 769 C CA . GLU A 1 98 ? -7.367 -8.344 1.13 1 98.5 98 GLU A CA 1
ATOM 770 C C . GLU A 1 98 ? -8.461 -8.539 2.178 1 98.5 98 GLU A C 1
ATOM 772 O O . GLU A 1 98 ? -8.383 -7.977 3.273 1 98.5 98 GLU A O 1
ATOM 777 N N . THR A 1 99 ? -9.508 -9.266 1.782 1 97.38 99 THR A N 1
ATOM 778 C CA . THR A 1 99 ? -10.562 -9.617 2.734 1 97.38 99 THR A CA 1
ATOM 779 C C . THR A 1 99 ? -10.008 -10.5 3.848 1 97.38 99 THR A C 1
ATOM 781 O O . THR A 1 99 ? -9.234 -11.422 3.586 1 97.38 99 THR A O 1
ATOM 784 N N . GLU A 1 100 ? -10.359 -10.172 5.043 1 95.69 100 GLU A N 1
ATOM 785 C CA . GLU A 1 100 ? -9.906 -10.945 6.195 1 95.69 100 GLU A CA 1
ATOM 786 C C . GLU A 1 100 ? -10.18 -12.43 6.004 1 95.69 100 GLU A C 1
ATOM 788 O O . GLU A 1 100 ? -11.297 -12.82 5.645 1 95.69 100 GLU A O 1
ATOM 793 N N . GLY A 1 101 ? -9.148 -13.211 6.195 1 89.06 101 GLY A N 1
ATOM 794 C CA . GLY A 1 101 ? -9.305 -14.656 6.152 1 89.06 101 GLY A CA 1
ATOM 795 C C . GLY A 1 101 ? -9.227 -15.227 4.75 1 89.06 101 GLY A C 1
ATOM 796 O O . GLY A 1 101 ? -9.414 -16.422 4.551 1 89.06 101 GLY A O 1
ATOM 797 N N . SER A 1 102 ? -9.07 -14.445 3.721 1 82.62 102 SER A N 1
ATOM 798 C CA . SER A 1 102 ? -9.125 -14.891 2.332 1 82.62 102 SER A CA 1
ATOM 799 C C . SER A 1 102 ? -7.797 -15.5 1.897 1 82.62 102 SER A C 1
ATOM 801 O O . SER A 1 102 ? -7.699 -16.078 0.81 1 82.62 102 SER A O 1
ATOM 803 N N . ALA A 1 103 ? -6.617 -15.375 2.781 1 68.5 103 ALA A N 1
ATOM 804 C CA . ALA A 1 103 ? -5.32 -15.883 2.342 1 68.5 103 ALA A CA 1
ATOM 805 C C . ALA A 1 103 ? -5.406 -17.359 1.991 1 68.5 103 ALA A C 1
ATOM 807 O O . ALA A 1 103 ? -6.262 -18.094 2.512 1 68.5 103 ALA A O 1
ATOM 808 N N . MET B 1 1 ? -6.184 -9.359 -13.57 1 94.88 1 MET B N 1
ATOM 809 C CA . MET B 1 1 ? -5.055 -8.82 -12.812 1 94.88 1 MET B CA 1
ATOM 810 C C . MET B 1 1 ? -4.484 -7.582 -13.508 1 94.88 1 MET B C 1
ATOM 812 O O . MET B 1 1 ? -4.629 -7.418 -14.719 1 94.88 1 MET B O 1
ATOM 816 N N . ASN B 1 2 ? -3.891 -6.719 -12.781 1 97.12 2 ASN B N 1
ATOM 817 C CA . ASN B 1 2 ? -3.242 -5.496 -13.234 1 97.12 2 ASN B CA 1
ATOM 818 C C . ASN B 1 2 ? -1.901 -5.277 -12.539 1 97.12 2 ASN B C 1
ATOM 820 O O . ASN B 1 2 ? -1.763 -5.555 -11.344 1 97.12 2 ASN B O 1
ATOM 824 N N . ILE B 1 3 ? -0.928 -4.855 -13.328 1 98.38 3 ILE B N 1
ATOM 825 C CA . ILE B 1 3 ? 0.37 -4.477 -12.781 1 98.38 3 ILE B CA 1
ATOM 826 C C . ILE B 1 3 ? 0.566 -2.967 -12.914 1 98.38 3 ILE B C 1
ATOM 828 O O . ILE B 1 3 ? 0.469 -2.42 -14.016 1 98.38 3 ILE B O 1
ATOM 832 N N . ILE B 1 4 ? 0.829 -2.352 -11.859 1 98.75 4 ILE B N 1
ATOM 833 C CA . ILE B 1 4 ? 0.983 -0.901 -11.852 1 98.75 4 ILE B CA 1
ATOM 834 C C . ILE B 1 4 ? 2.416 -0.537 -11.469 1 98.75 4 ILE B C 1
ATOM 836 O O . ILE B 1 4 ? 2.889 -0.89 -10.391 1 98.75 4 ILE B O 1
ATOM 840 N N . ARG B 1 5 ? 3.072 0.136 -12.367 1 98.75 5 ARG B N 1
ATOM 841 C CA . ARG B 1 5 ? 4.387 0.712 -12.094 1 98.75 5 ARG B CA 1
ATOM 842 C C . ARG B 1 5 ? 4.262 2.133 -11.555 1 98.75 5 ARG B C 1
ATOM 844 O O . ARG B 1 5 ? 4.215 3.094 -12.328 1 98.75 5 ARG B O 1
ATOM 851 N N . SER B 1 6 ? 4.25 2.26 -10.242 1 98.75 6 SER B N 1
ATOM 852 C CA . SER B 1 6 ? 3.885 3.541 -9.648 1 98.75 6 SER B CA 1
ATOM 853 C C . SER B 1 6 ? 4.844 4.645 -10.086 1 98.75 6 SER B C 1
ATOM 855 O O . SER B 1 6 ? 4.434 5.797 -10.258 1 98.75 6 SER B O 1
ATOM 857 N N . ALA B 1 7 ? 6.074 4.293 -10.281 1 98.06 7 ALA B N 1
ATOM 858 C CA . ALA B 1 7 ? 7.102 5.293 -10.547 1 98.06 7 ALA B CA 1
ATOM 859 C C . ALA B 1 7 ? 6.805 6.062 -11.828 1 98.06 7 ALA B C 1
ATOM 861 O O . ALA B 1 7 ? 7.254 7.199 -12 1 98.06 7 ALA B O 1
ATOM 862 N N . THR B 1 8 ? 6.008 5.484 -12.75 1 98 8 THR B N 1
ATOM 863 C CA . THR B 1 8 ? 5.789 6.129 -14.039 1 98 8 THR B CA 1
ATOM 864 C C . THR B 1 8 ? 4.402 6.762 -14.102 1 98 8 THR B C 1
ATOM 866 O O . THR B 1 8 ? 4.055 7.418 -15.078 1 98 8 THR B O 1
ATOM 869 N N . PHE B 1 9 ? 3.613 6.516 -13.156 1 98.75 9 PHE B N 1
ATOM 870 C CA . PHE B 1 9 ? 2.266 7.074 -13.133 1 98.75 9 PHE B CA 1
ATOM 871 C C . PHE B 1 9 ? 2.307 8.578 -12.898 1 98.75 9 PHE B C 1
ATOM 873 O O . PHE B 1 9 ? 3.055 9.055 -12.039 1 98.75 9 PHE B O 1
ATOM 880 N N . THR B 1 10 ? 1.598 9.336 -13.664 1 98.5 10 THR B N 1
ATOM 881 C CA . THR B 1 10 ? 1.334 10.758 -13.43 1 98.5 10 THR B CA 1
ATOM 882 C C . THR B 1 10 ? -0.139 11.078 -13.664 1 98.5 10 THR B C 1
ATOM 884 O O . THR B 1 10 ? -0.782 10.469 -14.523 1 98.5 10 THR B O 1
ATOM 887 N N . ALA B 1 11 ? -0.634 12.008 -12.906 1 98.38 11 ALA B N 1
ATOM 888 C CA . ALA B 1 11 ? -1.992 12.492 -13.133 1 98.38 11 ALA B CA 1
ATOM 889 C C . ALA B 1 11 ? -1.979 13.891 -13.742 1 98.38 11 ALA B C 1
ATOM 891 O O . ALA B 1 11 ? -0.935 14.547 -13.789 1 98.38 11 ALA B O 1
ATOM 892 N N . ASP B 1 12 ? -3.131 14.328 -14.203 1 97.69 12 ASP B N 1
ATOM 893 C CA . ASP B 1 12 ? -3.24 15.617 -14.875 1 97.69 12 ASP B CA 1
ATOM 894 C C . ASP B 1 12 ? -3.23 16.766 -13.867 1 97.69 12 ASP B C 1
ATOM 896 O O . ASP B 1 12 ? -3.047 17.922 -14.242 1 97.69 12 ASP B O 1
ATOM 900 N N . ARG B 1 13 ? -3.443 16.484 -12.656 1 98.38 13 ARG B N 1
ATOM 901 C CA . ARG B 1 13 ? -3.404 17.453 -11.578 1 98.38 13 ARG B CA 1
ATOM 902 C C . ARG B 1 13 ? -2.881 16.828 -10.289 1 98.38 13 ARG B C 1
ATOM 904 O O . ARG B 1 13 ? -2.941 15.609 -10.117 1 98.38 13 ARG B O 1
ATOM 911 N N . ALA B 1 14 ? -2.391 17.656 -9.367 1 98.69 14 ALA B N 1
ATOM 912 C CA . ALA B 1 14 ? -1.965 17.172 -8.055 1 98.69 14 ALA B CA 1
ATOM 913 C C . ALA B 1 14 ? -3.082 16.406 -7.367 1 98.69 14 ALA B C 1
ATOM 915 O O . ALA B 1 14 ? -4.238 16.828 -7.375 1 98.69 14 ALA B O 1
ATOM 916 N N . TRP B 1 15 ? -2.695 15.211 -6.832 1 98.44 15 TRP B N 1
ATOM 917 C CA . TRP B 1 15 ? -3.553 14.32 -6.059 1 98.44 15 TRP B CA 1
ATOM 918 C C . TRP B 1 15 ? -4.586 13.648 -6.957 1 98.44 15 TRP B C 1
ATOM 920 O O . TRP B 1 15 ? -5.562 13.07 -6.469 1 98.44 15 TRP B O 1
ATOM 930 N N . GLY B 1 16 ? -4.332 13.852 -8.281 1 98.62 16 GLY B N 1
ATOM 931 C CA . GLY B 1 16 ? -5.055 12.938 -9.156 1 98.62 16 GLY B CA 1
ATOM 932 C C . GLY B 1 16 ? -4.754 11.477 -8.883 1 98.62 16 GLY B C 1
ATOM 933 O O . GLY B 1 16 ? -3.664 11.141 -8.414 1 98.62 16 GLY B O 1
ATOM 934 N N . ALA B 1 17 ? -5.762 10.602 -9.18 1 98.19 17 ALA B N 1
ATOM 935 C CA . ALA B 1 17 ? -5.605 9.242 -8.672 1 98.19 17 ALA B CA 1
ATOM 936 C C . ALA B 1 17 ? -5.949 8.211 -9.75 1 98.19 17 ALA B C 1
ATOM 938 O O . ALA B 1 17 ? -6.766 8.484 -10.633 1 98.19 17 ALA B O 1
ATOM 939 N N . LEU B 1 18 ? -5.285 7.164 -9.727 1 98.62 18 LEU B N 1
ATOM 940 C CA . LEU B 1 18 ? -5.668 5.926 -10.391 1 98.62 18 LEU B CA 1
ATOM 941 C C . LEU B 1 18 ? -6.406 4.996 -9.438 1 98.62 18 LEU B C 1
ATOM 943 O O . LEU B 1 18 ? -5.879 4.637 -8.383 1 98.62 18 LEU B O 1
ATOM 947 N N . ASP B 1 19 ? -7.66 4.613 -9.766 1 98.56 19 ASP B N 1
ATOM 948 C CA . ASP B 1 19 ? -8.406 3.668 -8.945 1 98.56 19 ASP B CA 1
ATOM 949 C C . ASP B 1 19 ? -7.926 2.238 -9.18 1 98.56 19 ASP B C 1
ATOM 951 O O . ASP B 1 19 ? -8.109 1.688 -10.266 1 98.56 19 ASP B O 1
ATOM 955 N N . ILE B 1 20 ? -7.41 1.606 -8.172 1 98.69 20 ILE B N 1
ATOM 956 C CA . ILE B 1 20 ? -6.859 0.265 -8.312 1 98.69 20 ILE B CA 1
ATOM 957 C C . ILE B 1 20 ? -7.93 -0.774 -7.996 1 98.69 20 ILE B C 1
ATOM 959 O O . ILE B 1 20 ? -8.156 -1.703 -8.773 1 98.69 20 ILE B O 1
ATOM 963 N N . ALA B 1 21 ? -8.586 -0.609 -6.797 1 98.56 21 ALA B N 1
ATOM 964 C CA . ALA B 1 21 ? -9.594 -1.569 -6.363 1 98.56 21 ALA B CA 1
ATOM 965 C C . ALA B 1 21 ? -10.562 -0.937 -5.367 1 98.56 21 ALA B C 1
ATOM 967 O O . ALA B 1 21 ? -10.25 0.09 -4.758 1 98.56 21 ALA B O 1
ATOM 968 N N . ASN B 1 22 ? -11.742 -1.44 -5.309 1 98.44 22 ASN B N 1
ATOM 969 C CA . ASN B 1 22 ? -12.719 -1.216 -4.25 1 98.44 22 ASN B CA 1
ATOM 970 C C . ASN B 1 22 ? -13.172 -2.527 -3.611 1 98.44 22 ASN B C 1
ATOM 972 O O . ASN B 1 22 ? -13.891 -3.309 -4.23 1 98.44 22 ASN B O 1
ATOM 976 N N . LEU B 1 23 ? -12.648 -2.766 -2.396 1 97.69 23 LEU B N 1
ATOM 977 C CA . LEU B 1 23 ? -12.984 -3.982 -1.67 1 97.69 23 LEU B CA 1
ATOM 978 C C . LEU B 1 23 ? -14.062 -3.713 -0.629 1 97.69 23 LEU B C 1
ATOM 980 O O . LEU B 1 23 ? -13.773 -3.221 0.463 1 97.69 23 LEU B O 1
ATOM 984 N N . ASN B 1 24 ? -15.32 -4.043 -0.979 1 95.88 24 ASN B N 1
ATOM 985 C CA . ASN B 1 24 ? -16.453 -3.873 -0.069 1 95.88 24 ASN B CA 1
ATOM 986 C C . ASN B 1 24 ? -16.484 -2.467 0.522 1 95.88 24 ASN B C 1
ATOM 988 O O . ASN B 1 24 ? -16.578 -2.305 1.741 1 95.88 24 ASN B O 1
ATOM 992 N N . GLY B 1 25 ? -16.281 -1.449 -0.29 1 97.19 25 GLY B N 1
ATOM 993 C CA . GLY B 1 25 ? -16.406 -0.069 0.148 1 97.19 25 GLY B CA 1
ATOM 994 C C . GLY B 1 25 ? -15.086 0.541 0.597 1 97.19 25 GLY B C 1
ATOM 995 O O . GLY B 1 25 ? -15.023 1.729 0.917 1 97.19 25 GLY B O 1
ATOM 996 N N . ILE B 1 26 ? -14.039 -0.275 0.646 1 98.31 26 ILE B N 1
ATOM 997 C CA . ILE B 1 26 ? -12.703 0.226 0.949 1 98.31 26 ILE B CA 1
ATOM 998 C C . ILE B 1 26 ? -11.938 0.46 -0.349 1 98.31 26 ILE B C 1
ATOM 1000 O O . ILE B 1 26 ? -11.68 -0.48 -1.104 1 98.31 26 ILE B O 1
ATOM 1004 N N . THR B 1 27 ? -11.555 1.689 -0.598 1 98.56 27 THR B N 1
ATOM 1005 C CA . THR B 1 27 ? -10.914 2.037 -1.863 1 98.56 27 THR B CA 1
ATOM 1006 C C . THR B 1 27 ? -9.398 2.021 -1.726 1 98.56 27 THR B C 1
ATOM 1008 O O . THR B 1 27 ? -8.859 2.398 -0.683 1 98.56 27 THR B O 1
ATOM 1011 N N . ILE B 1 28 ? -8.734 1.54 -2.689 1 98.88 28 ILE B N 1
ATOM 1012 C CA . ILE B 1 28 ? -7.285 1.557 -2.859 1 98.88 28 ILE B CA 1
ATOM 1013 C C . ILE B 1 28 ? -6.922 2.363 -4.102 1 98.88 28 ILE B C 1
ATOM 1015 O O . ILE B 1 28 ? -7.23 1.96 -5.227 1 98.88 28 ILE B O 1
ATOM 1019 N N . ARG B 1 29 ? -6.312 3.514 -3.893 1 98.88 29 ARG B N 1
ATOM 1020 C CA . ARG B 1 29 ? -6.031 4.418 -5 1 98.88 29 ARG B CA 1
ATOM 1021 C C . ARG B 1 29 ? -4.566 4.855 -4.992 1 98.88 29 ARG B C 1
ATOM 1023 O O . ARG B 1 29 ? -3.984 5.07 -3.93 1 98.88 29 ARG B O 1
ATOM 1030 N N . LEU B 1 30 ? -4.035 4.938 -6.133 1 98.94 30 LEU B N 1
ATOM 1031 C CA . LEU B 1 30 ? -2.697 5.492 -6.316 1 98.94 30 LEU B CA 1
ATOM 1032 C C . LEU B 1 30 ? -2.768 6.965 -6.707 1 98.94 30 LEU B C 1
ATOM 1034 O O . LEU B 1 30 ? -3.268 7.301 -7.781 1 98.94 30 LEU B O 1
ATOM 1038 N N . HIS B 1 31 ? -2.26 7.832 -5.859 1 98.88 31 HIS B N 1
ATOM 1039 C CA . HIS B 1 31 ? -2.25 9.266 -6.129 1 98.88 31 HIS B CA 1
ATOM 1040 C C . HIS B 1 31 ? -0.885 9.727 -6.629 1 98.88 31 HIS B C 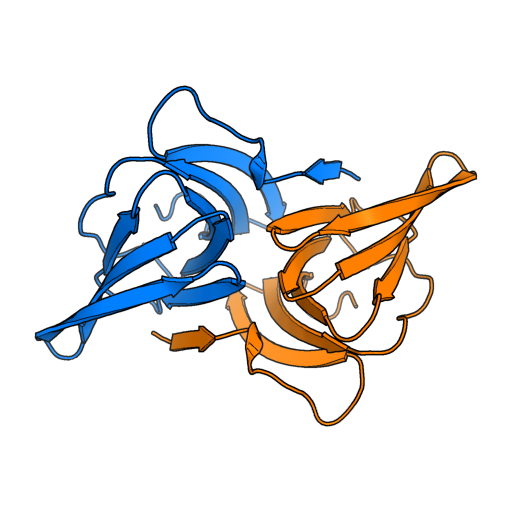1
ATOM 1042 O O . HIS B 1 31 ? 0.147 9.234 -6.164 1 98.88 31 HIS B O 1
ATOM 1048 N N . TRP B 1 32 ? -0.929 10.633 -7.516 1 98.94 32 TRP B N 1
ATOM 1049 C CA . TRP B 1 32 ? 0.251 11.406 -7.891 1 98.94 32 TRP B CA 1
ATOM 1050 C C . TRP B 1 32 ? 0.137 12.844 -7.398 1 98.94 32 TRP B C 1
ATOM 1052 O O . TRP B 1 32 ? -0.929 13.461 -7.492 1 98.94 32 TRP B O 1
ATOM 1062 N N . THR B 1 33 ? 1.236 13.422 -6.895 1 98.88 33 THR B N 1
ATOM 1063 C CA . THR B 1 33 ? 1.158 14.82 -6.477 1 98.88 33 THR B CA 1
ATOM 1064 C C . THR B 1 33 ? 2.545 15.453 -6.465 1 98.88 33 THR B C 1
ATOM 1066 O O . THR B 1 33 ? 3.541 14.781 -6.195 1 98.88 33 THR B O 1
ATOM 1069 N N . ASP B 1 34 ? 2.652 16.688 -6.738 1 98.69 34 ASP B N 1
ATOM 1070 C CA . ASP B 1 34 ? 3.83 17.531 -6.531 1 98.69 34 ASP B CA 1
ATOM 1071 C C . ASP B 1 34 ? 3.494 18.75 -5.672 1 98.69 34 ASP B C 1
ATOM 1073 O O . ASP B 1 34 ? 4.281 19.688 -5.586 1 98.69 34 ASP B O 1
ATOM 1077 N N . GLN B 1 35 ? 2.258 18.719 -5.102 1 98.81 35 GLN B N 1
ATOM 1078 C CA . GLN B 1 35 ? 1.775 19.797 -4.242 1 98.81 35 GLN B CA 1
ATOM 1079 C C . GLN B 1 35 ? 1.179 19.234 -2.951 1 98.81 35 GLN B C 1
ATOM 1081 O O . GLN B 1 35 ? 0.684 18.109 -2.924 1 98.81 35 GLN B O 1
ATOM 1086 N N . PRO B 1 36 ? 1.241 20.016 -1.918 1 98.62 36 PRO B N 1
ATOM 1087 C CA . PRO B 1 36 ? 0.655 19.562 -0.654 1 98.62 36 PRO B CA 1
ATOM 1088 C C . PRO B 1 36 ? -0.855 19.359 -0.743 1 98.62 36 PRO B C 1
ATOM 1090 O O . PRO B 1 36 ? -1.509 19.938 -1.615 1 98.62 36 PRO B O 1
ATOM 1093 N N . TYR B 1 37 ? -1.286 18.453 0.122 1 98 37 TYR B N 1
ATOM 1094 C CA . TYR B 1 37 ? -2.729 18.391 0.329 1 98 37 TYR B CA 1
ATOM 1095 C C . TYR B 1 37 ? -3.197 19.469 1.291 1 98 37 TYR B C 1
ATOM 1097 O O . TYR B 1 37 ? -2.582 20.531 1.382 1 98 37 TYR B O 1
ATOM 1105 N N . ARG B 1 38 ? -4.309 19.312 1.924 1 97.25 38 ARG B N 1
ATOM 1106 C CA . ARG B 1 38 ? -4.836 20.219 2.936 1 97.25 38 ARG B CA 1
ATOM 1107 C C . ARG B 1 38 ? -4.879 19.547 4.305 1 97.25 38 ARG B C 1
ATOM 1109 O O . ARG B 1 38 ? -5.07 18.328 4.402 1 97.25 38 ARG B O 1
ATOM 1116 N N . TRP B 1 39 ? -4.645 20.406 5.293 1 97.44 39 TRP B N 1
ATOM 1117 C CA . TRP B 1 39 ? -4.824 19.906 6.652 1 97.44 39 TRP B CA 1
ATOM 1118 C C . TRP B 1 39 ? -6.242 19.391 6.863 1 97.44 39 TRP B C 1
ATOM 1120 O O . TRP B 1 39 ? -7.215 20.109 6.633 1 97.44 39 TRP B O 1
ATOM 1130 N N . HIS B 1 40 ? -6.383 18.094 7.324 1 96.88 40 HIS B N 1
ATOM 1131 C CA . HIS B 1 40 ? -7.727 17.531 7.422 1 96.88 40 HIS B CA 1
ATOM 1132 C C . HIS B 1 40 ? -7.762 16.359 8.391 1 96.88 40 HIS B C 1
ATOM 1134 O O . HIS B 1 40 ? -6.719 15.93 8.891 1 96.88 40 HIS B O 1
ATOM 1140 N N . VAL B 1 41 ? -8.984 15.914 8.711 1 95.94 41 VAL B N 1
ATOM 1141 C CA . VAL B 1 41 ? -9.281 14.672 9.414 1 95.94 41 VAL B CA 1
ATOM 1142 C C . VAL B 1 41 ? -10.125 13.766 8.523 1 95.94 41 VAL B C 1
ATOM 1144 O O . VAL B 1 41 ? -11.141 14.195 7.965 1 95.94 41 VAL B O 1
ATOM 1147 N N . ASN B 1 42 ? -9.539 12.594 8.211 1 94.38 42 ASN B N 1
ATOM 1148 C CA . ASN B 1 42 ? -10.328 11.664 7.418 1 94.38 42 ASN B CA 1
ATOM 1149 C C . ASN B 1 42 ? -11.578 11.203 8.172 1 94.38 42 ASN B C 1
ATOM 1151 O O . ASN B 1 42 ? -11.562 11.094 9.398 1 94.38 42 ASN B O 1
ATOM 1155 N N . ASP B 1 43 ? -12.695 10.969 7.352 1 93.62 43 ASP B N 1
ATOM 1156 C CA . ASP B 1 43 ? -13.82 10.242 7.934 1 93.62 43 ASP B CA 1
ATOM 1157 C C . ASP B 1 43 ? -13.484 8.773 8.133 1 93.62 43 ASP B C 1
ATOM 1159 O O . ASP B 1 43 ? -13.672 7.957 7.223 1 93.62 43 ASP B O 1
ATOM 1163 N N . GLY B 1 44 ? -12.898 8.328 9.25 1 94.81 44 GLY B N 1
ATOM 1164 C CA . GLY B 1 44 ? -12.438 6.98 9.531 1 94.81 44 GLY B CA 1
ATOM 1165 C C . GLY B 1 44 ? -10.93 6.832 9.445 1 94.81 44 GLY B C 1
ATOM 1166 O O . GLY B 1 44 ? -10.203 7.828 9.461 1 94.81 44 GLY B O 1
ATOM 1167 N N . GLU B 1 45 ? -10.445 5.59 9.414 1 97.5 45 GLU B N 1
ATOM 1168 C CA . GLU B 1 45 ? -9.016 5.309 9.344 1 97.5 45 GLU B CA 1
ATOM 1169 C C . GLU B 1 45 ? -8.5 5.438 7.914 1 97.5 45 GLU B C 1
ATOM 1171 O O . GLU B 1 45 ? -9.273 5.312 6.957 1 97.5 45 GLU B O 1
ATOM 1176 N N . GLU B 1 46 ? -7.301 5.699 7.793 1 98.19 46 GLU B N 1
ATOM 1177 C CA . GLU B 1 46 ? -6.617 5.801 6.508 1 98.19 46 GLU B CA 1
ATOM 1178 C C . GLU B 1 46 ? -5.211 5.211 6.586 1 98.19 46 GLU B C 1
ATOM 1180 O O . GLU B 1 46 ? -4.492 5.434 7.562 1 98.19 46 GLU B O 1
ATOM 1185 N N . VAL B 1 47 ? -4.844 4.41 5.652 1 98.88 47 VAL B N 1
ATOM 1186 C CA . VAL B 1 47 ? -3.467 3.963 5.48 1 98.88 47 VAL B CA 1
ATOM 1187 C C . VAL B 1 47 ? -2.848 4.652 4.266 1 98.88 47 VAL B C 1
ATOM 1189 O O . VAL B 1 47 ? -3.424 4.629 3.174 1 98.88 47 VAL B O 1
ATOM 1192 N N . PHE B 1 48 ? -1.758 5.34 4.488 1 98.88 48 PHE B N 1
ATOM 1193 C CA . PHE B 1 48 ? -1 6.145 3.537 1 98.88 48 PHE B CA 1
ATOM 1194 C C . PHE B 1 48 ? 0.396 5.566 3.33 1 98.88 48 PHE B C 1
ATOM 1196 O O . PHE B 1 48 ? 1.241 5.637 4.223 1 98.88 48 PHE B O 1
ATOM 1203 N N . ALA B 1 49 ? 0.7 4.957 2.139 1 99 49 ALA B N 1
ATOM 1204 C CA . ALA B 1 49 ? 1.991 4.332 1.872 1 99 49 ALA B CA 1
ATOM 1205 C C . ALA B 1 49 ? 2.719 5.035 0.73 1 99 49 ALA B C 1
ATOM 1207 O O . ALA B 1 49 ? 2.156 5.219 -0.354 1 99 49 ALA B O 1
ATOM 1208 N N . VAL B 1 50 ? 3.916 5.426 0.938 1 99 50 VAL B N 1
ATOM 1209 C CA . VAL B 1 50 ? 4.703 6.051 -0.123 1 99 50 VAL B CA 1
ATOM 1210 C C . VAL B 1 50 ? 5.27 4.973 -1.047 1 99 50 VAL B C 1
ATOM 1212 O O . VAL B 1 50 ? 6.055 4.129 -0.617 1 99 50 VAL B O 1
ATOM 1215 N N . LEU B 1 51 ? 4.887 5.031 -2.324 1 98.94 51 LEU B N 1
ATOM 1216 C CA . LEU B 1 51 ? 5.355 4.02 -3.27 1 98.94 51 LEU B CA 1
ATOM 1217 C C . LEU B 1 51 ? 6.535 4.539 -4.082 1 98.94 51 LEU B C 1
ATOM 1219 O O . LEU B 1 51 ? 7.34 3.752 -4.586 1 98.94 51 LEU B O 1
ATOM 1223 N N . ASP B 1 52 ? 6.598 5.812 -4.27 1 98.94 52 ASP B N 1
ATOM 1224 C CA . ASP B 1 52 ? 7.711 6.488 -4.934 1 98.94 52 ASP B CA 1
ATOM 1225 C C . ASP B 1 52 ? 7.84 7.934 -4.453 1 98.94 52 ASP B C 1
ATOM 1227 O O . ASP B 1 52 ? 6.832 8.625 -4.273 1 98.94 52 ASP B O 1
ATOM 1231 N N . GLY B 1 53 ? 9.062 8.391 -4.242 1 98.81 53 GLY B N 1
ATOM 1232 C CA . GLY B 1 53 ? 9.305 9.75 -3.779 1 98.81 53 GLY B CA 1
ATOM 1233 C C . GLY B 1 53 ? 9.383 9.859 -2.268 1 98.81 53 GLY B C 1
ATOM 1234 O O . GLY B 1 53 ? 9.734 8.891 -1.587 1 98.81 53 GLY B O 1
ATOM 1235 N N . ARG B 1 54 ? 9.25 11.078 -1.797 1 98.94 54 ARG B N 1
ATOM 1236 C CA . ARG B 1 54 ? 9.312 11.398 -0.376 1 98.94 54 ARG B CA 1
ATOM 1237 C C . ARG B 1 54 ? 8.188 12.359 0.02 1 98.94 54 ARG B C 1
ATOM 1239 O O . ARG B 1 54 ? 7.773 13.195 -0.78 1 98.94 54 ARG B O 1
ATOM 1246 N N . VAL B 1 55 ? 7.727 12.211 1.266 1 98.94 55 VAL B N 1
ATOM 1247 C CA . VAL B 1 55 ? 6.621 13.039 1.733 1 98.94 55 VAL B CA 1
ATOM 1248 C C . VAL B 1 55 ? 6.883 13.492 3.168 1 98.94 55 VAL B C 1
ATOM 1250 O O . VAL B 1 55 ? 7.156 12.672 4.047 1 98.94 55 VAL B O 1
ATOM 1253 N N . GLU B 1 56 ? 6.891 14.742 3.377 1 98.94 56 GLU B N 1
ATOM 1254 C CA . GLU B 1 56 ? 6.812 15.211 4.758 1 98.94 56 GLU B CA 1
ATOM 1255 C C . GLU B 1 56 ? 5.379 15.141 5.281 1 98.94 56 GLU B C 1
ATOM 1257 O O . GLU B 1 56 ? 4.5 15.859 4.793 1 98.94 56 GLU B O 1
ATOM 1262 N N . MET B 1 57 ? 5.137 14.273 6.188 1 98.94 57 MET B N 1
ATOM 1263 C CA . MET B 1 57 ? 3.834 14.148 6.832 1 98.94 57 MET B CA 1
ATOM 1264 C C . MET B 1 57 ? 3.775 14.984 8.109 1 98.94 57 MET B C 1
ATOM 1266 O O . MET B 1 57 ? 4.578 14.781 9.023 1 98.94 57 MET B O 1
ATOM 1270 N N . ARG B 1 58 ? 2.893 15.914 8.078 1 98.75 58 ARG B N 1
ATOM 1271 C CA . ARG B 1 58 ? 2.633 16.688 9.289 1 98.75 58 ARG B CA 1
ATOM 1272 C C . ARG B 1 58 ? 1.345 16.219 9.969 1 98.75 58 ARG B C 1
ATOM 1274 O O . ARG B 1 58 ? 0.358 15.922 9.297 1 98.75 58 ARG B O 1
ATOM 1281 N N . TYR B 1 59 ? 1.352 16.062 11.234 1 98.56 59 TYR B N 1
ATOM 1282 C CA . TYR B 1 59 ? 0.196 15.555 11.969 1 98.56 59 TYR B CA 1
ATOM 1283 C C . TYR B 1 59 ? 0.129 16.156 13.367 1 98.56 59 TYR B C 1
ATOM 1285 O O . TYR B 1 59 ? 1.108 16.734 13.852 1 98.56 59 TYR B O 1
ATOM 1293 N N . ARG B 1 60 ? -1.036 16.125 13.93 1 97.38 60 ARG B N 1
ATOM 1294 C CA . ARG B 1 60 ? -1.227 16.641 15.281 1 97.38 60 ARG B CA 1
ATOM 1295 C C . ARG B 1 60 ? -1.356 15.492 16.281 1 97.38 60 ARG B C 1
ATOM 1297 O O . ARG B 1 60 ? -2.119 14.547 16.062 1 97.38 60 ARG B O 1
ATOM 1304 N N . GLU B 1 61 ? -0.552 15.453 17.328 1 93.75 61 GLU B N 1
ATOM 1305 C CA . GLU B 1 61 ? -0.577 14.508 18.438 1 93.75 61 GLU B CA 1
ATOM 1306 C C . GLU B 1 61 ? -0.626 15.234 19.781 1 93.75 61 GLU B C 1
ATOM 1308 O O . GLU B 1 61 ? 0.266 16.031 20.094 1 93.75 61 GLU B O 1
ATOM 1313 N N . ALA B 1 62 ? -1.682 15.047 20.469 1 92.94 62 ALA B N 1
ATOM 1314 C CA . ALA B 1 62 ? -1.89 15.695 21.75 1 92.94 62 ALA B CA 1
ATOM 1315 C C . ALA B 1 62 ? -1.796 17.219 21.625 1 92.94 62 ALA B C 1
ATOM 1317 O O . ALA B 1 62 ? -1.104 17.875 22.406 1 92.94 62 ALA B O 1
ATOM 1318 N N . GLY B 1 63 ? -2.334 17.672 20.562 1 93.44 63 GLY B N 1
ATOM 1319 C CA . GLY B 1 63 ? -2.445 19.109 20.359 1 93.44 63 GLY B CA 1
ATOM 1320 C C . GLY B 1 63 ? -1.181 19.734 1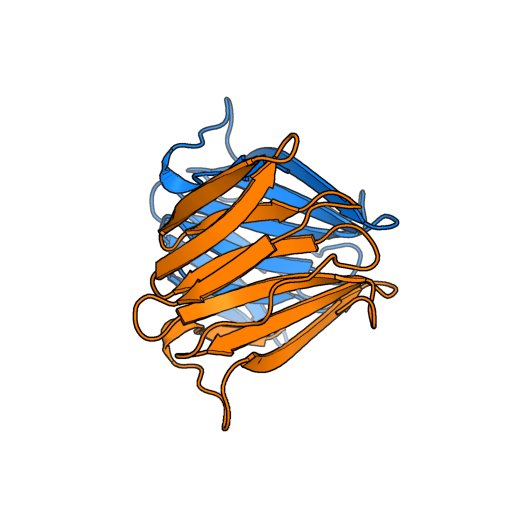9.812 1 93.44 63 GLY B C 1
ATOM 1321 O O . GLY B 1 63 ? -1.145 20.938 19.531 1 93.44 63 GLY B O 1
ATOM 1322 N N . VAL B 1 64 ? -0.195 18.953 19.609 1 97.25 64 VAL B N 1
ATOM 1323 C CA . VAL B 1 64 ? 1.087 19.469 19.141 1 97.25 64 VAL B CA 1
ATOM 1324 C C . VAL B 1 64 ? 1.33 18.984 17.703 1 97.25 64 VAL B C 1
ATOM 1326 O O . VAL B 1 64 ? 1.201 17.797 17.406 1 97.25 64 VAL B O 1
ATOM 1329 N N . GLU B 1 65 ? 1.657 19.953 16.828 1 97.69 65 GLU B N 1
ATOM 1330 C CA . GLU B 1 65 ? 1.996 19.609 15.461 1 97.69 65 GLU B CA 1
ATOM 1331 C C . GLU B 1 65 ? 3.359 18.922 15.383 1 97.69 65 GLU B C 1
ATOM 1333 O O . GLU B 1 65 ? 4.336 19.406 15.953 1 97.69 65 GLU B O 1
ATOM 1338 N N . ARG B 1 66 ? 3.371 17.812 14.781 1 98.12 66 ARG B N 1
ATOM 1339 C CA . ARG B 1 66 ? 4.586 17.047 14.531 1 98.12 66 ARG B CA 1
ATOM 1340 C C . ARG B 1 66 ? 4.766 16.781 13.039 1 98.12 66 ARG B C 1
ATOM 1342 O O . ARG B 1 66 ? 3.838 16.984 12.25 1 98.12 66 ARG B O 1
ATOM 1349 N N . ALA B 1 67 ? 6.051 16.453 12.703 1 98.5 67 ALA B N 1
ATOM 1350 C CA . ALA B 1 67 ? 6.332 16.141 11.305 1 98.5 67 ALA B CA 1
ATOM 1351 C C . ALA B 1 67 ? 7.352 15.016 11.188 1 98.5 67 ALA B C 1
ATOM 1353 O O . ALA B 1 67 ? 8.219 14.859 12.047 1 98.5 67 ALA B O 1
ATOM 1354 N N . THR B 1 68 ? 7.273 14.281 10.203 1 98.69 68 THR B N 1
ATOM 1355 C CA . THR B 1 68 ? 8.25 13.258 9.852 1 98.69 68 THR B CA 1
ATOM 1356 C C . THR B 1 68 ? 8.344 13.102 8.336 1 98.69 68 THR B C 1
ATOM 1358 O O . THR B 1 68 ? 7.363 13.336 7.621 1 98.69 68 THR B O 1
ATOM 1361 N N . VAL B 1 69 ? 9.508 12.797 7.875 1 98.94 69 VAL B N 1
ATOM 1362 C CA . VAL B 1 69 ? 9.648 12.5 6.453 1 98.94 69 VAL B CA 1
ATOM 1363 C C . VAL B 1 69 ? 9.438 11 6.211 1 98.94 69 VAL B C 1
ATOM 1365 O O . VAL B 1 69 ? 10.055 10.164 6.875 1 98.94 69 VAL B O 1
ATOM 1368 N N . LEU B 1 70 ? 8.531 10.727 5.359 1 98.94 70 LEU B N 1
ATOM 1369 C CA . LEU B 1 70 ? 8.312 9.359 4.883 1 98.94 70 LEU B CA 1
ATOM 1370 C C . LEU B 1 70 ? 9.109 9.094 3.613 1 98.94 70 LEU B C 1
ATOM 1372 O O . LEU B 1 70 ? 9.023 9.859 2.648 1 98.94 70 LEU B O 1
ATOM 1376 N N . GLU B 1 71 ? 9.859 8.047 3.65 1 98.88 71 GLU B N 1
ATOM 1377 C CA . GLU B 1 71 ? 10.578 7.582 2.467 1 98.88 71 GLU B CA 1
ATOM 1378 C C . GLU B 1 71 ? 9.758 6.551 1.692 1 98.88 71 GLU B C 1
ATOM 1380 O O . GLU B 1 71 ? 8.742 6.062 2.184 1 98.88 71 GLU B O 1
ATOM 1385 N N . THR B 1 72 ? 10.242 6.316 0.468 1 98.88 72 THR B N 1
ATOM 1386 C CA . THR B 1 72 ? 9.609 5.223 -0.267 1 98.88 72 THR B CA 1
ATOM 1387 C C . THR B 1 72 ? 9.547 3.961 0.59 1 98.88 72 THR B C 1
ATOM 1389 O O . THR B 1 72 ? 10.539 3.574 1.211 1 98.88 72 THR B O 1
ATOM 1392 N N . GLY B 1 73 ? 8.359 3.396 0.681 1 98.88 73 GLY B N 1
ATOM 1393 C CA . GLY B 1 73 ? 8.164 2.184 1.458 1 98.88 73 GLY B CA 1
ATOM 1394 C C . GLY B 1 73 ? 7.605 2.445 2.844 1 98.88 73 GLY B C 1
ATOM 1395 O O . GLY B 1 73 ? 7.121 1.525 3.508 1 98.88 73 GLY B O 1
ATOM 1396 N N . ASP B 1 74 ? 7.684 3.656 3.32 1 98.94 74 ASP B N 1
ATOM 1397 C CA . ASP B 1 74 ? 7.137 3.977 4.637 1 98.94 74 ASP B CA 1
ATOM 1398 C C . ASP B 1 74 ? 5.609 4.066 4.59 1 98.94 74 ASP B C 1
ATOM 1400 O O . ASP B 1 74 ? 5.035 4.391 3.549 1 98.94 74 ASP B O 1
ATOM 1404 N N . VAL B 1 75 ? 4.957 3.783 5.73 1 98.94 75 VAL B N 1
ATOM 1405 C CA . VAL B 1 75 ? 3.504 3.785 5.852 1 98.94 75 VAL B CA 1
ATOM 1406 C C . VAL B 1 75 ? 3.084 4.664 7.027 1 98.94 75 VAL B C 1
ATOM 1408 O O . VAL B 1 75 ? 3.684 4.602 8.102 1 98.94 75 VAL B O 1
ATOM 1411 N N . PHE B 1 76 ? 2.168 5.566 6.789 1 98.88 76 PHE B N 1
ATOM 1412 C CA . PHE B 1 76 ? 1.501 6.34 7.828 1 98.88 76 PHE B CA 1
ATOM 1413 C C . PHE B 1 76 ? 0.068 5.859 8.023 1 98.88 76 PHE B C 1
ATOM 1415 O O . PHE B 1 76 ? -0.731 5.875 7.086 1 98.88 76 PHE B O 1
ATOM 1422 N N . HIS B 1 77 ?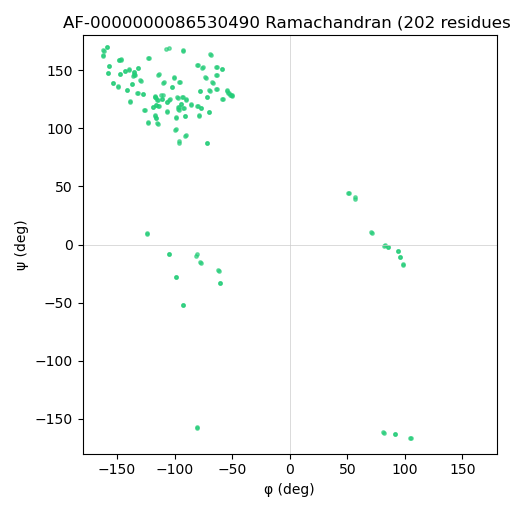 -0.239 5.312 9.141 1 98.81 77 HIS B N 1
ATOM 1423 C CA . HIS B 1 77 ? -1.592 4.902 9.5 1 98.81 77 HIS B CA 1
ATOM 1424 C C . HIS B 1 77 ? -2.273 5.945 10.375 1 98.81 77 HIS B C 1
ATOM 1426 O O . HIS B 1 77 ? -1.891 6.141 11.531 1 98.81 77 HIS B O 1
ATOM 1432 N N . ALA B 1 78 ? -3.24 6.609 9.766 1 97.81 78 ALA B N 1
ATOM 1433 C CA . ALA B 1 78 ? -4.027 7.602 10.5 1 97.81 78 ALA B CA 1
ATOM 1434 C C . ALA B 1 78 ? -5.262 6.961 11.133 1 97.81 78 ALA B C 1
ATOM 1436 O O . ALA B 1 78 ? -6.191 6.566 10.422 1 97.81 78 ALA B O 1
ATOM 1437 N N . SER B 1 79 ? -5.277 6.859 12.445 1 95.88 79 SER B N 1
ATOM 1438 C CA . SER B 1 79 ? -6.488 6.438 13.141 1 95.88 79 SER B CA 1
ATOM 1439 C C . SER B 1 79 ? -7.578 7.5 13.055 1 95.88 79 SER B C 1
ATOM 1441 O O . SER B 1 79 ? -7.309 8.641 12.656 1 95.88 79 SER B O 1
ATOM 1443 N N . ALA B 1 80 ? -8.805 7.094 13.359 1 93.62 80 ALA B N 1
ATOM 1444 C CA . ALA B 1 80 ? -9.898 8.062 13.352 1 93.62 80 ALA B CA 1
ATOM 1445 C C . ALA B 1 80 ? -9.562 9.273 14.227 1 93.62 80 ALA B C 1
ATOM 1447 O O . ALA B 1 80 ? -9.062 9.117 15.344 1 93.62 80 ALA B O 1
ATOM 1448 N N . GLY B 1 81 ? -9.758 10.484 13.656 1 94.5 81 GLY B N 1
ATOM 1449 C CA . GLY B 1 81 ? -9.547 11.711 14.414 1 94.5 81 GLY B CA 1
ATOM 1450 C C . GLY B 1 81 ? -8.172 12.312 14.195 1 94.5 81 GLY B C 1
ATOM 1451 O O . GLY B 1 81 ? -7.898 13.43 14.633 1 94.5 81 GLY B O 1
ATOM 1452 N N . THR B 1 82 ? -7.273 11.609 13.562 1 96.5 82 THR B N 1
ATOM 1453 C CA . THR B 1 82 ? -5.91 12.086 13.352 1 96.5 82 THR B CA 1
ATOM 1454 C C . THR B 1 82 ? -5.891 13.234 12.344 1 96.5 82 THR B C 1
ATOM 1456 O O . THR B 1 82 ? -6.23 13.055 11.18 1 96.5 82 THR B O 1
ATOM 1459 N N . GLU B 1 83 ? -5.531 14.406 12.805 1 97.94 83 GLU B N 1
ATOM 1460 C CA . GLU B 1 83 ? -5.309 15.531 11.906 1 97.94 83 GLU B CA 1
ATOM 1461 C C . GLU B 1 83 ? -3.955 15.422 11.211 1 97.94 83 GLU B C 1
ATOM 1463 O O . GLU B 1 83 ? -2.93 15.203 11.859 1 97.94 83 GLU B O 1
ATOM 1468 N N . HIS B 1 84 ? -3.93 15.609 9.883 1 98.5 84 HIS B N 1
ATOM 1469 C CA . HIS B 1 84 ? -2.652 15.453 9.195 1 98.5 84 HIS B CA 1
ATOM 1470 C C . HIS B 1 84 ? -2.688 16.109 7.82 1 98.5 84 HIS B C 1
ATOM 1472 O O . HIS B 1 84 ? -3.76 16.453 7.316 1 98.5 84 HIS B O 1
ATOM 1478 N N . VAL B 1 85 ? -1.547 16.344 7.262 1 98.62 85 VAL B N 1
ATOM 1479 C CA . VAL B 1 85 ? -1.384 16.891 5.918 1 98.62 85 VAL B CA 1
ATOM 1480 C C . VAL B 1 85 ? -0.093 16.359 5.297 1 98.62 85 VAL B C 1
ATOM 1482 O O . VAL B 1 85 ? 0.933 16.266 5.977 1 98.62 85 VAL B O 1
ATOM 1485 N N . ALA B 1 86 ? -0.2 15.961 4.074 1 98.81 86 ALA B N 1
ATOM 1486 C CA . ALA B 1 86 ? 0.95 15.438 3.348 1 98.81 86 ALA B CA 1
ATOM 1487 C C . ALA B 1 86 ? 1.588 16.516 2.473 1 98.81 86 ALA B C 1
ATOM 1489 O O . ALA B 1 86 ? 0.911 17.141 1.655 1 98.81 86 ALA B O 1
ATOM 1490 N N . HIS B 1 87 ? 2.861 16.734 2.617 1 98.88 87 HIS B N 1
ATOM 1491 C CA . HIS B 1 87 ? 3.674 17.609 1.787 1 98.88 87 HIS B CA 1
ATOM 1492 C C . HIS B 1 87 ? 4.719 16.828 1.004 1 98.88 87 HIS B C 1
ATOM 1494 O O . HIS B 1 87 ? 5.75 16.438 1.556 1 98.88 87 HIS B O 1
ATOM 1500 N N . PRO B 1 88 ? 4.48 16.625 -0.32 1 98.88 88 PRO B N 1
ATOM 1501 C CA . PRO B 1 88 ? 5.504 15.922 -1.09 1 98.88 88 PRO B CA 1
ATOM 1502 C C . PRO B 1 88 ? 6.801 16.719 -1.22 1 98.88 88 PRO B C 1
ATOM 1504 O O . PRO B 1 88 ? 6.77 17.953 -1.325 1 98.88 88 PRO B O 1
ATOM 1507 N N . LEU B 1 89 ? 7.914 16.078 -1.112 1 98.81 89 LEU B N 1
ATOM 1508 C CA . LEU B 1 89 ? 9.219 16.641 -1.427 1 98.81 89 LEU B CA 1
ATOM 1509 C C . LEU B 1 89 ? 9.648 16.266 -2.844 1 98.81 89 LEU B C 1
ATOM 1511 O O . LEU B 1 89 ? 10.359 15.281 -3.045 1 98.81 89 LEU B O 1
ATOM 1515 N N . GLY B 1 90 ? 9.289 17.062 -3.805 1 98.44 90 GLY B N 1
ATOM 1516 C CA . GLY B 1 90 ? 9.258 16.656 -5.203 1 98.44 90 GLY B CA 1
ATOM 1517 C C . GLY B 1 90 ? 8.008 15.883 -5.574 1 98.44 90 GLY B C 1
ATOM 1518 O O . GLY B 1 90 ? 7 15.945 -4.863 1 98.44 90 GLY B O 1
ATOM 1519 N N . GLU B 1 91 ? 8.055 15.188 -6.652 1 98.75 91 GLU B N 1
ATOM 1520 C CA . GLU B 1 91 ? 6.914 14.344 -7 1 98.75 91 GLU B CA 1
ATOM 1521 C C . GLU B 1 91 ? 6.844 13.109 -6.105 1 98.75 91 GLU B C 1
ATOM 1523 O O . GLU B 1 91 ? 7.875 12.539 -5.746 1 98.75 91 GLU B O 1
ATOM 1528 N N . ALA B 1 92 ? 5.672 12.742 -5.809 1 98.88 92 ALA B N 1
ATOM 1529 C CA . ALA B 1 92 ? 5.484 11.523 -5.035 1 98.88 92 ALA B CA 1
ATOM 1530 C C . ALA B 1 92 ? 4.293 10.727 -5.555 1 98.88 92 ALA B C 1
ATOM 1532 O O . ALA B 1 92 ? 3.365 11.289 -6.141 1 98.88 92 ALA B O 1
ATOM 1533 N N . ARG B 1 93 ? 4.297 9.453 -5.434 1 98.94 93 ARG B N 1
ATOM 1534 C CA . ARG B 1 93 ? 3.205 8.508 -5.656 1 98.94 93 ARG B CA 1
ATOM 1535 C C . ARG B 1 93 ? 2.834 7.785 -4.367 1 98.94 93 ARG B C 1
ATOM 1537 O O . ARG B 1 93 ? 3.697 7.203 -3.709 1 98.94 93 ARG B O 1
ATOM 1544 N N . ILE B 1 94 ? 1.564 7.84 -4.035 1 98.88 94 ILE B N 1
ATOM 1545 C CA . ILE B 1 94 ? 1.125 7.387 -2.719 1 98.88 94 ILE B CA 1
ATOM 1546 C C . ILE B 1 94 ? -0.092 6.477 -2.867 1 98.88 94 ILE B C 1
ATOM 1548 O O . ILE B 1 94 ? -1.04 6.809 -3.584 1 98.88 94 ILE B O 1
ATOM 1552 N N . LEU B 1 95 ? -0.012 5.363 -2.24 1 98.94 95 LEU B N 1
ATOM 1553 C CA . LEU B 1 95 ? -1.161 4.473 -2.117 1 98.94 95 LEU B CA 1
ATOM 1554 C C . LEU B 1 95 ? -2.02 4.855 -0.916 1 98.94 95 LEU B C 1
ATOM 1556 O O . LEU B 1 95 ? -1.53 4.895 0.215 1 98.94 95 LEU B O 1
ATOM 1560 N N . VAL B 1 96 ? -3.242 5.18 -1.179 1 98.88 96 VAL B N 1
ATOM 1561 C CA . VAL B 1 96 ? -4.156 5.543 -0.099 1 98.88 96 VAL B CA 1
ATOM 1562 C C . VAL B 1 96 ? -5.277 4.508 -0.003 1 98.88 96 VAL B C 1
ATOM 1564 O O . VAL B 1 96 ? -5.922 4.191 -1.004 1 98.88 96 VAL B O 1
ATOM 1567 N N . ILE B 1 97 ? -5.434 3.926 1.165 1 98.81 97 ILE B N 1
ATOM 1568 C CA . ILE B 1 97 ? -6.473 2.951 1.48 1 98.81 97 ILE B CA 1
ATOM 1569 C C . ILE B 1 97 ? -7.434 3.539 2.512 1 98.81 97 ILE B C 1
ATOM 1571 O O . ILE B 1 97 ? -7.027 3.887 3.623 1 98.81 97 ILE B O 1
ATOM 1575 N N . GLU B 1 98 ? -8.672 3.66 2.176 1 98.5 98 GLU B N 1
ATOM 1576 C CA . GLU B 1 98 ? -9.641 4.285 3.066 1 98.5 98 GLU B CA 1
ATOM 1577 C C . GLU B 1 98 ? -11.07 3.924 2.664 1 98.5 98 GLU B C 1
ATOM 1579 O O . GLU B 1 98 ? -11.289 3.332 1.605 1 98.5 98 GLU B O 1
ATOM 1584 N N . THR B 1 99 ? -12.008 4.223 3.568 1 97.38 99 THR B N 1
ATOM 1585 C CA . THR B 1 99 ? -13.414 4.035 3.246 1 97.38 99 THR B CA 1
ATOM 1586 C C . THR B 1 99 ? -13.836 4.949 2.1 1 97.38 99 THR B C 1
ATOM 1588 O O . THR B 1 99 ? -13.461 6.121 2.064 1 97.38 99 THR B O 1
ATOM 1591 N N . GLU B 1 100 ? -14.539 4.387 1.175 1 95.75 100 GLU B N 1
ATOM 1592 C CA . GLU B 1 100 ? -15.008 5.156 0.026 1 95.75 100 GLU B CA 1
ATOM 1593 C C . GLU B 1 100 ? -15.727 6.43 0.468 1 95.75 100 GLU B C 1
ATOM 1595 O O . GLU B 1 100 ? -16.594 6.387 1.337 1 95.75 100 GLU B O 1
ATOM 1600 N N . GLY B 1 101 ? -15.297 7.527 -0.103 1 89.25 101 GLY B N 1
ATOM 1601 C CA . GLY B 1 101 ? -15.969 8.797 0.146 1 89.25 101 GLY B CA 1
ATOM 1602 C C . GLY B 1 101 ? -15.484 9.492 1.402 1 89.25 101 GLY B C 1
ATOM 1603 O O . GLY B 1 101 ? -15.992 10.547 1.769 1 89.25 101 GLY B O 1
ATOM 1604 N N . SER B 1 102 ? -14.586 8.922 2.156 1 82.69 102 SER B N 1
ATOM 1605 C CA . SER B 1 102 ? -14.156 9.461 3.443 1 82.69 102 SER B CA 1
ATOM 1606 C C . SER B 1 102 ? -13.133 10.578 3.262 1 82.69 102 SER B C 1
ATOM 1608 O O . SER B 1 102 ? -12.773 11.266 4.227 1 82.69 102 SER B O 1
ATOM 1610 N N . ALA B 1 103 ? -12.57 10.852 1.933 1 68.44 103 ALA B N 1
ATOM 1611 C CA . ALA B 1 103 ? -11.523 11.859 1.749 1 68.44 103 ALA B CA 1
ATOM 1612 C C . ALA B 1 103 ? -11.992 13.227 2.24 1 68.44 103 ALA B C 1
ATOM 1614 O O . ALA B 1 103 ? -13.195 13.516 2.262 1 68.44 103 ALA B O 1
#

pLDDT: mean 97.44, std 3.64, range [68.44, 99.0]

Foldseek 3Di:
DDDDDQVPDDDPAAQDWDWDDQDPQKTKIKGKHQAKDDWDFFPAKKKKAWQAAKKWKWWDDPNDIDIDIDHHGDIDIDGGPITMMIHTPGMTIMIMIGGHPRD/DDDDDQVPDDDPAAQDWDWDDQDPQKTKIKGKHQAKDDWDFFPAKKKKAWQAAKKWKWWADPNDIDIDIDHHGDIDIDGGPITMMIHTPGMTIMIMIGGHPRD

Radius of gyration: 16.24 Å; Cα contacts (8 Å, |Δi|>4): 588; chains: 2; bounding box: 33×41×42 Å

Organism: NCBI:txid488447

Sequence (206 aa):
MNIIRSATFTADRAWGALDIANLNGITIRLHWTDQPYRWHVNDGEEVFAVLDGRVEMRYREAGVERATVLETGDVFHASAGTEHVAHPLGEARILVIETEGSAMNIIRSATFTADRAWGALDIANLNGITIRLHWTDQPYRWHVNDGEEVFAVLDGRVEMRYREAGVERATVLETGDVFHASAGTEHVAHPLGEARILVIETEGSA

Secondary structure (DSSP, 8-state):
-EEEEGGG---SSTTEEEEEEEETTEEEEEEEESS----EE-SS-EEEEEEES-EEEEEEETTEEEEEEEPTTEEEEE-TT-EEEEEESSSEEEEEEEETT--/-EEEEGGG---SSTTEEEEEEEETTEEEEEEEESS----EE-SS-EEEEEEES-EEEEEEETTEEEEEEEPTTEEEEE-TT-EEEEEESSSEEEEEEEETT--

InterPro domains:
  IPR011051 RmlC-like cupin domain superfamily [SSF51182] (33-101)
  IPR013096 Cupin 2, conserved barrel [PF07883] (39-97)
  IPR014710 RmlC-like jelly roll fold [G3DSA:2.60.120.10] (3-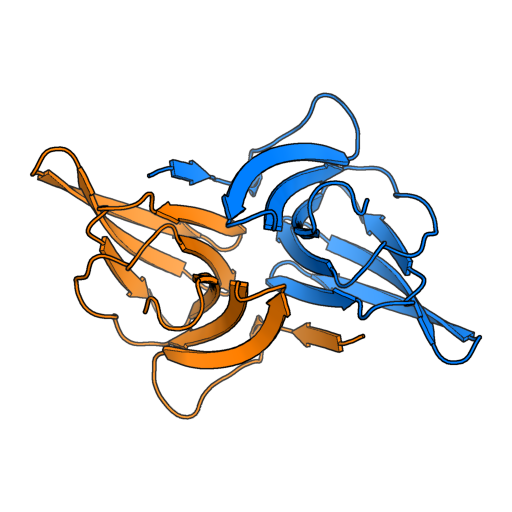102)

Nearest PDB structures (foldseek):
  7u1j-assembly1_A  TM=8.187E-01  e=3.186E-05  Pisum sativum
  7u1j-assembly3_C  TM=8.051E-01  e=3.540E-05  Pisum sativum
  6l4c-assembly1_A  TM=8.113E-01  e=8.669E-05  Corylus avellana
  4lej-assembly1_A  TM=7.795E-01  e=4.607E-05  Pinus koraiensis
  2cv6-assembly1_A  TM=6.652E-01  e=2.720E-05  Vigna radiata

Solvent-accessible surface area (backbone atoms only — not comparable to full-atom values): 10366 Å² total; per-residue (Å²): 105,49,78,42,60,43,82,75,60,74,50,97,44,68,65,27,66,48,82,75,48,69,60,89,57,32,32,36,31,42,27,19,27,65,53,59,66,63,82,43,58,46,61,45,50,36,40,41,32,29,36,28,47,30,31,40,39,34,33,47,57,93,87,38,80,43,73,47,75,39,45,53,20,20,34,41,34,36,38,65,74,40,35,34,31,50,32,39,62,53,58,25,25,34,40,40,37,32,47,62,86,22,120,108,49,77,42,60,44,82,75,60,76,49,97,44,70,63,26,64,47,83,74,48,69,59,91,56,33,30,36,30,43,26,19,27,66,51,58,65,62,80,44,58,48,61,44,52,35,41,41,32,29,34,27,47,30,31,39,39,33,33,50,57,93,87,39,81,44,72,47,75,38,45,53,19,19,34,41,34,36,39,65,74,40,35,34,29,49,33,39,60,53,57,25,26,34,40,40,37,31,45,64,85,23,120